Protein AF-A0A2V7WYS1-F1 (afdb_monomer)

Foldseek 3Di:
DAAEAEEAEDQQLCSVVVVVVVCVVVPVQQEDEDEQQLFFDQCLPPDPVVLVVDDCLDPNRGPVVVVLVCLVCLVVQHWAFDWHADSVSSGIDTDPDIGGRGNYYYYYYHCQVVDPSSVVSHPHYHYRDDDPCNSCVVVCVVVVVVVVVVVVVLVVLLQVLLVVLLVVCVVCVVVLVVCVVVPHDPCVSLVVSLVVLLVQLLVVLVVVLVVVLVCCVVVCVVVVVPDPVPPDPPPPPPVVVSVVSSVVSSVSSNSSSVVNVVVDPD

Sequence (266 aa):
MSVLIGVAGGTGSGKTSFANRLLERLREERCVTVAQDAYYKDGSTLDPAARAAINYDHPDAFDTSLLIQDLRDLKAGRPVPHLTYDHAAYSRRVLPDALTPRPVVILEGILILAEEPLRRLMDIKLFIDTDSDVRILPVRLVRGAGAFLGAILVLAAVFTISNVMRLTMYARQDELDIMRLVGAAPAYVKGPFVLEGMIQGGLGGVLALVLLWGIFHALSRDLLATSDLLGRTAIVLPPAMAALIVAGGTLVGLAGSLVSLGRLRL

Mean predicted aligned error: 9.51 Å

Secondary structure (DSSP, 8-state):
-PEEEEEEE-TTSSHHHHHHHHHHHH-GGGEEEEEGGGGBPP-TTS-HHHHHT--TTSGGGB-HHHHHHHHHHHHTT--B--EEEETTTTEEEE-SSPBPP-SEEEEEESSTTT-HHHHHH-SEEEEE---HHHHHHHHHHHHHHHHHHHHHHHHHHHHHHHHHHHHHHHHTHHHHHHHHHTT--HHHHHHHHHHHHHHHHHHHHHHHHHHHHHHHHHHHHHHTTT-TTS--------HHHHHHHHHHHHHHHHHHHHHHHHSS--

Nearest PDB structures (foldseek):
  3w34-assembly1_A  TM=9.312E-01  e=1.239E-13  Thermus thermophilus HB8
  3w8r-assembly1_B  TM=9.306E-01  e=1.654E-13  Thermus thermophilus HB8
  1ufq-assembly1_B  TM=8.942E-01  e=5.556E-13  Homo sapiens
  1uej-assembly1_A  TM=8.792E-01  e=2.095E-12  Homo sapiens
  6n55-assembly1_H  TM=8.647E-01  e=1.579E-11  Homo sapiens

Radius of gyration: 27.76 Å; Cα contacts (8 Å, |Δi|>4): 331; chains: 1; bounding box: 60×34×80 Å

Structure (mmCIF, N/CA/C/O backbone):
data_AF-A0A2V7WYS1-F1
#
_entry.id   AF-A0A2V7WYS1-F1
#
loop_
_atom_site.group_PDB
_atom_site.id
_atom_site.type_symbol
_atom_site.label_atom_id
_atom_site.label_alt_id
_atom_site.label_comp_id
_atom_site.label_asym_id
_atom_site.label_entity_id
_atom_site.label_seq_id
_atom_site.pdbx_PDB_ins_code
_atom_site.Cartn_x
_atom_site.Cartn_y
_atom_site.Cartn_z
_atom_site.occupancy
_atom_site.B_iso_or_equiv
_atom_site.auth_seq_id
_atom_site.auth_comp_id
_atom_site.auth_asym_id
_atom_site.auth_atom_id
_atom_site.pdbx_PDB_model_num
ATOM 1 N N . MET A 1 1 ? -20.493 6.099 30.892 1.00 71.00 1 MET A N 1
ATOM 2 C CA . MET A 1 1 ? -20.336 4.809 30.188 1.00 71.00 1 MET A CA 1
ATOM 3 C C . MET A 1 1 ? -20.295 5.100 28.706 1.00 71.00 1 MET A C 1
ATOM 5 O O . MET A 1 1 ? -21.172 5.821 28.243 1.00 71.00 1 MET A O 1
ATOM 9 N N . SER A 1 2 ? -19.284 4.608 27.995 1.00 88.62 2 SER A N 1
ATOM 10 C CA . SER A 1 2 ? -19.252 4.666 26.533 1.00 88.62 2 SER A CA 1
ATOM 11 C C . SER A 1 2 ? -19.797 3.374 25.927 1.00 88.62 2 SER A C 1
ATOM 13 O O . SER A 1 2 ? -19.673 2.298 26.517 1.00 88.62 2 SER A O 1
ATOM 15 N N . VAL A 1 3 ? -20.433 3.501 24.764 1.00 94.44 3 VAL A N 1
ATOM 16 C CA . VAL A 1 3 ? -20.949 2.381 23.970 1.00 94.44 3 VAL A CA 1
ATOM 17 C C . VAL A 1 3 ? -19.861 1.952 22.991 1.00 94.44 3 VAL A C 1
ATOM 19 O O . VAL A 1 3 ? -19.386 2.774 22.212 1.00 94.44 3 VAL A O 1
ATOM 22 N N . LEU A 1 4 ? -19.478 0.679 23.021 1.00 96.19 4 LEU A N 1
ATOM 23 C CA . LEU A 1 4 ? -18.520 0.070 22.103 1.00 96.19 4 LEU A CA 1
ATOM 24 C C . LEU A 1 4 ? -19.257 -0.660 20.976 1.00 96.19 4 LEU A C 1
ATOM 26 O O . LEU A 1 4 ? -19.966 -1.643 21.211 1.00 96.19 4 LEU A O 1
ATOM 30 N N . ILE A 1 5 ? -19.049 -0.200 19.747 1.00 95.50 5 ILE A N 1
ATOM 31 C CA . ILE A 1 5 ? -19.603 -0.784 18.525 1.00 95.50 5 ILE A CA 1
ATOM 32 C C . ILE A 1 5 ? -18.460 -1.454 17.758 1.00 95.50 5 ILE A C 1
ATOM 34 O O . ILE A 1 5 ? -17.523 -0.782 17.340 1.00 95.50 5 ILE A O 1
ATOM 38 N N . GLY A 1 6 ? -18.530 -2.770 17.568 1.00 95.75 6 GLY A N 1
ATOM 39 C CA . GLY A 1 6 ? -17.615 -3.512 16.701 1.00 95.75 6 GLY A CA 1
ATOM 40 C C . GLY A 1 6 ? -18.152 -3.605 15.274 1.00 95.75 6 GLY A C 1
ATOM 41 O O . GLY A 1 6 ? -19.277 -4.063 15.085 1.00 95.75 6 GLY A O 1
ATOM 42 N N . VAL A 1 7 ? -17.354 -3.213 14.281 1.00 95.06 7 VAL A N 1
ATOM 43 C CA . VAL A 1 7 ? -17.647 -3.327 12.844 1.00 95.06 7 VAL A CA 1
ATOM 44 C C . VAL A 1 7 ? -16.609 -4.234 12.184 1.00 95.06 7 VAL A C 1
ATOM 46 O O . VAL A 1 7 ? -15.477 -3.827 11.927 1.00 95.06 7 VAL A O 1
ATOM 49 N N . ALA A 1 8 ? -16.991 -5.480 11.918 1.00 94.69 8 ALA A N 1
ATOM 50 C CA . ALA A 1 8 ? -16.141 -6.454 11.249 1.00 94.69 8 ALA A CA 1
ATOM 51 C C . ALA A 1 8 ? -16.495 -6.634 9.776 1.00 94.69 8 ALA A C 1
ATOM 53 O O . ALA A 1 8 ? -17.613 -6.358 9.345 1.00 94.69 8 ALA A O 1
ATOM 54 N N . GLY A 1 9 ? -15.542 -7.142 9.004 1.00 91.19 9 GLY A N 1
ATOM 55 C CA . GLY A 1 9 ? -15.754 -7.542 7.618 1.00 91.19 9 GLY A CA 1
ATOM 56 C C . GLY A 1 9 ? -14.434 -7.747 6.887 1.00 91.19 9 GLY A C 1
ATOM 57 O O . GLY A 1 9 ? -13.397 -7.226 7.297 1.00 91.19 9 GLY A O 1
ATOM 58 N N . GLY A 1 10 ? -14.471 -8.497 5.785 1.00 87.00 10 GLY A N 1
ATOM 59 C CA . GLY A 1 10 ? -13.276 -8.753 4.978 1.00 87.00 10 GLY A CA 1
ATOM 60 C C . GLY A 1 10 ? -12.634 -7.474 4.423 1.00 87.00 10 GLY A C 1
ATOM 61 O O . GLY A 1 10 ? -13.266 -6.422 4.298 1.00 87.00 10 GLY A O 1
ATOM 62 N N . THR A 1 11 ? -11.357 -7.543 4.055 1.00 84.44 11 THR A N 1
ATOM 63 C CA . THR A 1 11 ? -10.682 -6.449 3.339 1.00 84.44 11 THR A CA 1
ATOM 64 C C . THR A 1 11 ? -11.456 -6.087 2.069 1.00 84.44 11 THR A C 1
ATOM 66 O O . THR A 1 11 ? -11.869 -6.960 1.308 1.00 84.44 11 THR A O 1
ATOM 69 N N . GLY A 1 12 ? -11.719 -4.793 1.868 1.00 79.06 12 GLY A N 1
ATOM 70 C CA . GLY A 1 12 ? -12.522 -4.308 0.741 1.00 79.06 12 GLY A CA 1
ATOM 71 C C . GLY A 1 12 ? -14.042 -4.500 0.863 1.00 79.06 12 GLY A C 1
ATOM 72 O O . GLY A 1 12 ? -14.740 -4.219 -0.104 1.00 79.06 12 GLY A O 1
ATOM 73 N N . SER A 1 13 ? -14.588 -4.928 2.012 1.00 83.31 13 SER A N 1
ATOM 74 C CA . SER A 1 13 ? -16.051 -5.030 2.215 1.00 83.31 13 SER A CA 1
ATOM 75 C C . SER A 1 13 ? -16.763 -3.685 2.410 1.00 83.31 13 SER A C 1
ATOM 77 O O . SER A 1 13 ? -17.985 -3.629 2.449 1.00 83.31 13 SER A O 1
ATOM 79 N N . GLY A 1 14 ? -16.016 -2.587 2.565 1.00 81.94 14 GLY A N 1
ATOM 80 C CA . GLY A 1 14 ? -16.585 -1.266 2.847 1.00 81.94 14 GLY A CA 1
ATOM 81 C C . GLY A 1 14 ? -16.778 -0.953 4.336 1.00 81.94 14 GLY A C 1
ATOM 82 O O . GLY A 1 14 ? -17.453 0.022 4.651 1.00 81.94 14 GLY A O 1
ATOM 83 N N . LYS A 1 15 ? -16.161 -1.719 5.252 1.00 84.94 15 LYS A N 1
ATOM 84 C CA . LYS A 1 15 ?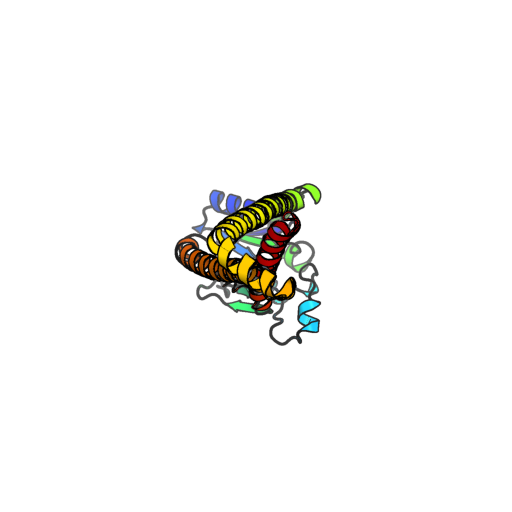 -16.165 -1.460 6.711 1.00 84.94 15 LYS A CA 1
ATOM 85 C C . LYS A 1 15 ? -15.788 -0.033 7.097 1.00 84.94 15 LYS A C 1
ATOM 87 O O . LYS A 1 15 ? -16.564 0.626 7.780 1.00 84.94 15 LYS A O 1
ATOM 92 N N . THR A 1 16 ? -14.701 0.484 6.544 1.00 78.94 16 THR A N 1
ATOM 93 C CA . THR A 1 16 ? -14.241 1.850 6.803 1.00 78.94 16 THR A CA 1
ATOM 94 C C . THR A 1 16 ? -15.221 2.886 6.246 1.00 78.94 16 THR A C 1
ATOM 96 O O . THR A 1 16 ? -15.553 3.861 6.911 1.00 78.94 16 THR A O 1
ATOM 99 N N . SER A 1 17 ? -15.793 2.649 5.057 1.00 83.44 17 SER A N 1
ATOM 100 C CA . SER A 1 17 ? -16.829 3.526 4.488 1.00 83.44 17 SER A CA 1
ATOM 101 C C . SER A 1 17 ? -18.115 3.529 5.319 1.00 83.44 17 SER A C 1
ATOM 103 O O . SER A 1 17 ? -18.746 4.572 5.481 1.00 83.44 17 SER A O 1
ATOM 105 N N . PHE A 1 18 ? -18.511 2.374 5.853 1.00 86.31 18 PHE A N 1
ATOM 106 C CA . PHE A 1 18 ? -19.643 2.262 6.765 1.00 86.31 18 PHE A CA 1
ATOM 107 C C . PHE A 1 18 ? -19.362 2.975 8.093 1.00 86.31 18 PHE A C 1
ATOM 109 O O . PHE A 1 18 ? -20.214 3.734 8.552 1.00 86.31 18 PHE A O 1
ATOM 116 N N . ALA A 1 19 ? -18.172 2.783 8.673 1.00 80.31 19 ALA A N 1
ATOM 117 C CA . ALA A 1 19 ? -17.739 3.462 9.891 1.00 80.31 19 ALA A CA 1
ATOM 118 C C . ALA A 1 19 ? -17.770 4.989 9.715 1.00 80.31 19 ALA A C 1
ATOM 120 O O . ALA A 1 19 ? -18.370 5.675 10.537 1.00 80.31 19 ALA A O 1
ATOM 121 N N . ASN A 1 20 ? -17.265 5.515 8.596 1.00 81.88 20 ASN A N 1
ATOM 122 C CA . ASN A 1 20 ? -17.305 6.952 8.299 1.00 81.88 20 ASN A CA 1
ATOM 123 C C . ASN A 1 20 ? -18.738 7.493 8.179 1.00 81.88 20 ASN A C 1
ATOM 125 O O . ASN A 1 20 ? -19.078 8.498 8.798 1.00 81.88 20 ASN A O 1
ATOM 129 N N . ARG A 1 21 ? -19.635 6.783 7.481 1.00 85.06 21 ARG A N 1
ATOM 130 C CA . ARG A 1 21 ? -21.060 7.171 7.416 1.00 85.06 21 ARG A CA 1
ATOM 131 C C . ARG A 1 21 ? -21.758 7.102 8.775 1.00 85.06 21 ARG A C 1
ATOM 133 O O . ARG A 1 21 ? -22.727 7.826 9.016 1.00 85.06 21 ARG A O 1
ATOM 140 N N . LEU A 1 22 ? -21.314 6.202 9.650 1.00 84.44 22 LEU A N 1
ATOM 141 C CA . LEU A 1 22 ? -21.811 6.114 11.016 1.00 84.44 22 LEU A CA 1
ATOM 142 C C . LEU A 1 22 ? -21.327 7.312 11.848 1.00 84.44 22 LEU A C 1
ATOM 144 O O . LEU A 1 22 ? -22.143 7.906 12.551 1.00 84.44 22 LEU A O 1
ATOM 148 N N . LEU A 1 23 ? -20.056 7.710 11.714 1.00 84.38 23 LEU A N 1
ATOM 149 C CA . LEU A 1 23 ? -19.485 8.906 12.350 1.00 84.38 23 LEU A CA 1
ATOM 150 C C . LEU A 1 23 ? -20.249 10.178 11.958 1.00 84.38 23 LEU A C 1
ATOM 152 O O . LEU A 1 23 ? -20.673 10.932 12.836 1.00 84.38 23 LEU A O 1
ATOM 156 N N . GLU A 1 24 ? -20.506 10.368 10.659 1.00 83.50 24 GLU A N 1
ATOM 157 C CA . GLU A 1 24 ? -21.275 11.507 10.133 1.00 83.50 24 GLU A CA 1
ATOM 158 C C . GLU A 1 24 ? -22.668 11.605 10.777 1.00 83.50 24 GLU A C 1
ATOM 160 O O . GLU A 1 24 ? -23.113 12.684 11.172 1.00 83.50 24 GLU A O 1
ATOM 165 N N . ARG A 1 25 ? -23.357 10.467 10.944 1.00 86.75 25 ARG A N 1
ATOM 166 C CA . ARG A 1 25 ? -24.699 10.423 11.548 1.00 86.75 25 ARG A CA 1
ATOM 167 C C . ARG A 1 25 ? -24.700 10.566 13.068 1.00 86.75 25 ARG A C 1
ATOM 169 O O . ARG A 1 25 ? -25.664 11.094 13.619 1.00 86.75 25 ARG A O 1
ATOM 176 N N . LEU A 1 26 ? -23.661 10.086 13.751 1.00 83.50 26 LEU A N 1
ATOM 177 C CA . LEU A 1 26 ? -23.562 10.114 15.216 1.00 83.50 26 LEU A CA 1
ATOM 178 C C . LEU A 1 26 ? -22.931 11.402 15.771 1.00 83.50 26 LEU A C 1
ATOM 180 O O . LEU A 1 26 ? -22.924 11.583 16.994 1.00 83.50 26 LEU A O 1
ATOM 184 N N . ARG A 1 27 ? -22.510 12.317 14.885 1.00 82.81 27 ARG A N 1
ATOM 185 C CA . ARG A 1 27 ? -21.695 13.512 15.159 1.00 82.81 27 ARG A CA 1
ATOM 186 C C . ARG A 1 27 ? -20.283 13.103 15.572 1.00 82.81 27 ARG A C 1
ATOM 188 O O . ARG A 1 27 ? -20.079 12.526 16.638 1.00 82.81 27 ARG A O 1
ATOM 195 N N . GLU A 1 28 ? -19.315 13.453 14.736 1.00 78.81 28 GLU A N 1
ATOM 196 C CA . GLU A 1 28 ? -17.906 13.059 14.855 1.00 78.81 28 GLU A CA 1
ATOM 197 C C . GLU A 1 28 ? -17.312 13.354 16.242 1.00 78.81 28 GLU A C 1
ATOM 199 O O . GLU A 1 28 ? -16.683 12.497 16.852 1.00 78.81 28 GLU A O 1
ATOM 204 N N . GLU A 1 29 ? -17.660 14.499 16.835 1.00 83.81 29 GLU A N 1
ATOM 205 C CA . GLU A 1 29 ? -17.245 14.905 18.187 1.00 83.81 29 GLU A CA 1
ATOM 206 C C . GLU A 1 29 ? -17.667 13.933 19.307 1.00 83.81 29 GLU A C 1
ATOM 208 O O . GLU A 1 29 ? -17.174 14.005 20.432 1.00 83.81 29 GLU A O 1
ATOM 213 N N . ARG A 1 30 ? -18.622 13.036 19.065 1.00 87.62 30 ARG A N 1
ATOM 214 C CA . ARG A 1 30 ? -19.094 12.069 20.067 1.00 87.62 30 ARG A CA 1
ATOM 215 C C . ARG A 1 30 ? -18.493 10.684 19.895 1.00 87.62 30 ARG A C 1
ATOM 217 O O . ARG A 1 30 ? -18.809 9.801 20.699 1.00 87.62 30 ARG A O 1
ATOM 224 N N . CYS A 1 31 ? -17.657 10.504 18.883 1.00 89.81 31 CYS A N 1
ATOM 225 C CA . CYS A 1 31 ? -17.147 9.211 18.484 1.00 89.81 31 CYS A CA 1
ATOM 226 C C . CYS A 1 31 ? -15.620 9.191 18.535 1.00 89.81 31 CYS A C 1
ATOM 228 O O . CYS A 1 31 ? -14.960 10.194 18.285 1.00 89.81 31 CYS A O 1
ATOM 230 N N . VAL A 1 32 ? -15.063 8.031 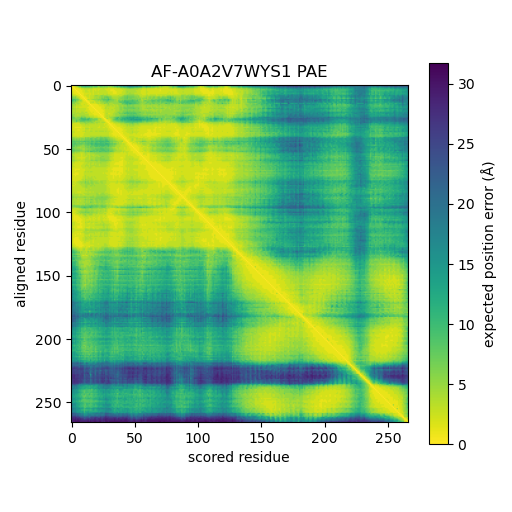18.859 1.00 91.00 32 VAL A N 1
ATOM 231 C CA . VAL A 1 32 ? -13.644 7.730 18.664 1.00 91.00 32 VAL A CA 1
ATOM 232 C C . VAL A 1 32 ? -13.540 6.408 17.919 1.00 91.00 32 VAL A C 1
ATOM 234 O O . VAL A 1 32 ? -14.231 5.449 18.269 1.00 91.00 32 VAL A O 1
ATOM 237 N N . THR A 1 33 ? -12.708 6.367 16.882 1.00 91.06 33 THR A N 1
ATOM 238 C CA . THR A 1 33 ? -12.502 5.172 16.061 1.00 91.06 33 THR A CA 1
ATOM 239 C C . THR A 1 33 ? -11.183 4.516 16.434 1.00 91.06 33 THR A C 1
ATOM 241 O O . THR A 1 33 ? -10.167 5.186 16.592 1.00 91.06 33 THR A O 1
ATOM 244 N N . VAL A 1 34 ? -11.207 3.196 16.576 1.00 92.62 34 VAL A N 1
ATOM 245 C CA . VAL A 1 34 ? -10.049 2.351 16.844 1.00 92.62 34 VAL A CA 1
ATOM 246 C C . VAL A 1 34 ? -9.973 1.326 15.718 1.00 92.62 34 VAL A C 1
ATOM 248 O O . VAL A 1 34 ? -10.892 0.526 15.542 1.00 92.62 34 VAL A O 1
ATOM 251 N N . ALA A 1 35 ? -8.893 1.355 14.943 1.00 92.31 35 ALA A N 1
ATOM 252 C CA . ALA A 1 35 ? -8.652 0.386 13.880 1.00 92.31 35 ALA A CA 1
ATOM 253 C C . ALA A 1 35 ? -7.831 -0.793 14.418 1.00 92.31 35 ALA A C 1
ATOM 255 O O . ALA A 1 35 ? -6.752 -0.593 14.976 1.00 92.31 35 ALA A O 1
ATOM 256 N N . GLN A 1 36 ? -8.306 -2.025 14.220 1.00 94.50 36 GLN A N 1
ATOM 257 C CA . GLN A 1 36 ? -7.586 -3.249 14.594 1.00 94.50 36 GLN A CA 1
ATOM 258 C C . GLN A 1 36 ? -6.190 -3.303 13.951 1.00 94.50 36 GLN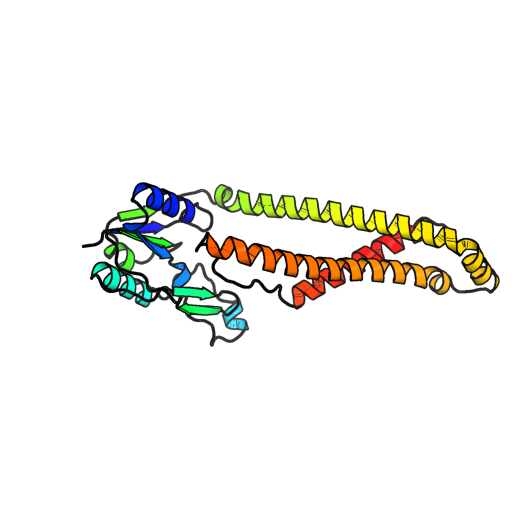 A C 1
ATOM 260 O O . GLN A 1 36 ? -5.241 -3.769 14.577 1.00 94.50 36 GLN A O 1
ATOM 265 N N . ASP A 1 37 ? -6.052 -2.765 12.739 1.00 91.81 37 ASP A N 1
ATOM 266 C CA . ASP A 1 37 ? -4.806 -2.726 11.969 1.00 91.81 37 ASP A CA 1
ATOM 267 C C . ASP A 1 37 ? -3.698 -1.910 12.671 1.00 91.81 37 ASP A C 1
ATOM 269 O O . ASP A 1 37 ? -2.514 -2.155 12.460 1.00 91.81 37 ASP A O 1
ATOM 273 N N . ALA A 1 38 ? -4.040 -0.987 13.578 1.00 93.44 38 ALA A N 1
ATOM 274 C CA . ALA A 1 38 ? -3.049 -0.281 14.398 1.00 93.44 38 ALA A CA 1
ATOM 275 C C . ALA A 1 38 ? -2.388 -1.180 15.466 1.00 93.44 38 ALA A C 1
ATOM 277 O O . ALA A 1 38 ? -1.342 -0.834 16.020 1.00 93.44 38 ALA A O 1
ATOM 278 N N . TYR A 1 39 ? -2.986 -2.341 15.746 1.00 95.75 39 TYR A N 1
ATOM 279 C CA . TYR A 1 39 ? -2.591 -3.263 16.808 1.00 95.75 39 TYR A CA 1
ATOM 280 C C . TYR A 1 39 ? -1.849 -4.499 16.287 1.00 95.75 39 TYR A C 1
ATOM 282 O O . TYR A 1 39 ? -1.716 -5.480 17.016 1.00 95.75 39 TYR A O 1
ATOM 290 N N . TYR A 1 40 ? -1.298 -4.480 15.068 1.00 95.25 40 TYR A N 1
ATOM 291 C CA . TYR A 1 40 ? -0.336 -5.509 14.656 1.00 95.25 40 TYR A CA 1
ATOM 292 C C . TYR A 1 40 ? 0.865 -5.554 15.605 1.00 95.25 40 TYR A C 1
ATOM 294 O O . TYR A 1 40 ? 1.309 -4.517 16.111 1.00 95.25 40 TYR A O 1
ATOM 302 N N . LYS A 1 41 ? 1.385 -6.754 15.874 1.00 94.44 41 LYS A N 1
ATOM 303 C CA . LYS A 1 41 ? 2.596 -6.953 16.681 1.00 94.44 41 LYS A CA 1
ATOM 304 C C . LYS A 1 41 ? 3.789 -6.260 16.023 1.00 94.44 41 LYS A C 1
ATOM 306 O O . LYS A 1 41 ? 3.915 -6.231 14.798 1.00 94.44 41 LYS A O 1
ATOM 311 N N . ASP A 1 42 ? 4.663 -5.697 16.851 1.00 91.69 42 ASP A N 1
ATOM 312 C CA . ASP A 1 42 ? 5.882 -5.056 16.369 1.00 91.69 42 ASP A CA 1
ATOM 313 C C . ASP A 1 42 ? 6.837 -6.113 15.790 1.00 91.69 42 ASP A C 1
ATOM 315 O O . ASP A 1 42 ? 7.227 -7.058 16.476 1.00 91.69 42 ASP A O 1
ATOM 319 N N . GLY A 1 43 ? 7.171 -5.964 14.509 1.00 87.88 43 GLY A N 1
ATOM 320 C CA . GLY A 1 43 ? 8.076 -6.833 13.764 1.00 87.88 43 GLY A CA 1
ATOM 321 C C . GLY A 1 43 ? 9.436 -6.190 13.477 1.00 87.88 43 GLY A C 1
ATOM 322 O O . GLY A 1 43 ? 10.231 -6.761 12.730 1.00 87.88 43 GLY A O 1
ATOM 323 N N . SER A 1 44 ? 9.734 -5.018 14.050 1.00 87.50 44 SER A N 1
ATOM 324 C CA . SER A 1 44 ? 10.963 -4.253 13.782 1.00 87.50 44 SER A CA 1
ATOM 325 C C . SER A 1 44 ? 12.245 -4.987 14.176 1.00 87.50 44 SER A C 1
ATOM 327 O O . SER A 1 44 ? 13.308 -4.707 13.618 1.00 87.50 44 SER A O 1
ATOM 329 N N . THR A 1 45 ? 12.145 -5.947 15.096 1.00 89.00 45 THR A N 1
ATOM 330 C CA . THR A 1 45 ? 13.249 -6.791 15.573 1.00 89.00 45 THR A CA 1
ATOM 331 C C . THR A 1 45 ? 13.339 -8.136 14.854 1.00 89.00 45 THR A C 1
ATOM 333 O O . THR A 1 45 ? 14.330 -8.843 15.023 1.00 89.00 45 THR A O 1
ATOM 336 N N . LEU A 1 46 ? 12.342 -8.493 14.036 1.00 88.38 46 LEU A N 1
ATOM 337 C CA . LEU A 1 46 ? 12.353 -9.739 13.272 1.00 88.38 46 LEU A CA 1
ATOM 338 C C . LEU A 1 46 ? 13.408 -9.682 12.168 1.00 88.38 46 LEU A C 1
ATOM 340 O O . LEU A 1 46 ? 13.693 -8.610 11.618 1.00 88.38 46 LEU A O 1
ATOM 344 N N . ASP A 1 47 ? 13.955 -10.839 11.808 1.00 91.62 47 ASP A N 1
ATOM 345 C CA . ASP A 1 47 ? 14.818 -10.951 10.639 1.00 91.62 47 ASP A CA 1
ATOM 346 C C . ASP A 1 47 ? 14.020 -10.729 9.329 1.00 91.62 47 ASP A C 1
ATOM 348 O O . ASP A 1 47 ? 12.784 -10.801 9.319 1.00 91.62 47 ASP A O 1
ATOM 352 N N . PRO A 1 48 ? 14.688 -10.425 8.200 1.00 87.50 48 PRO A N 1
ATOM 353 C CA . PRO A 1 48 ? 13.995 -10.157 6.940 1.00 87.50 48 PRO A CA 1
ATOM 354 C C . PRO A 1 48 ? 13.127 -11.316 6.423 1.00 87.50 48 PRO A C 1
ATOM 356 O O . PRO A 1 48 ? 12.111 -11.066 5.774 1.00 87.50 48 PRO A O 1
ATOM 359 N N . ALA A 1 49 ? 13.502 -12.569 6.699 1.00 88.50 49 ALA A N 1
ATOM 360 C CA . ALA A 1 49 ? 12.760 -13.739 6.232 1.00 88.50 49 ALA A CA 1
ATOM 361 C C . ALA A 1 49 ? 11.456 -13.915 7.024 1.00 88.50 49 ALA A C 1
ATOM 363 O O . ALA A 1 49 ? 10.392 -14.113 6.439 1.00 88.50 49 ALA A O 1
ATOM 364 N N . ALA A 1 50 ? 11.525 -13.757 8.344 1.00 87.81 50 ALA A N 1
ATOM 365 C CA . ALA A 1 50 ? 10.389 -13.765 9.248 1.00 87.81 50 ALA A CA 1
ATOM 366 C C . ALA A 1 50 ? 9.424 -12.615 8.941 1.00 87.81 50 ALA A C 1
ATOM 368 O O . ALA A 1 50 ? 8.220 -12.847 8.909 1.00 87.81 50 ALA A O 1
ATOM 369 N N . ARG A 1 51 ? 9.930 -11.409 8.627 1.00 86.62 51 ARG A N 1
ATOM 370 C CA . ARG A 1 51 ? 9.097 -10.274 8.176 1.00 86.62 51 ARG A CA 1
ATOM 371 C C . ARG A 1 51 ? 8.302 -10.599 6.915 1.00 86.62 51 ARG A C 1
ATOM 373 O O . ARG A 1 51 ? 7.108 -10.325 6.860 1.00 86.62 51 ARG A O 1
ATOM 380 N N . ALA A 1 52 ? 8.951 -11.203 5.920 1.00 84.25 52 ALA A N 1
ATOM 381 C CA . ALA A 1 52 ? 8.300 -11.587 4.669 1.00 84.25 52 ALA A CA 1
ATOM 382 C C . ALA A 1 52 ? 7.263 -12.713 4.849 1.00 84.25 52 ALA A C 1
ATOM 384 O O . ALA A 1 52 ? 6.368 -12.857 4.020 1.00 84.25 52 ALA A O 1
ATOM 385 N N . ALA A 1 53 ? 7.378 -13.499 5.922 1.00 88.62 53 ALA A N 1
ATOM 386 C CA . ALA A 1 53 ? 6.477 -14.602 6.241 1.00 88.62 53 ALA A CA 1
ATOM 387 C C . ALA A 1 53 ? 5.277 -14.199 7.122 1.00 88.62 53 ALA A C 1
ATOM 389 O O . ALA A 1 53 ? 4.437 -15.052 7.417 1.00 88.62 53 ALA A O 1
ATOM 390 N N . ILE A 1 54 ? 5.171 -12.934 7.554 1.00 88.62 54 ILE A N 1
ATOM 391 C CA . ILE A 1 54 ? 4.049 -12.478 8.385 1.00 88.62 54 ILE A CA 1
ATOM 392 C C . ILE A 1 54 ? 2.746 -12.580 7.588 1.00 88.62 54 ILE A C 1
ATOM 394 O O . ILE A 1 54 ? 2.562 -11.915 6.569 1.00 88.62 54 ILE A O 1
ATOM 398 N N . ASN A 1 55 ? 1.807 -13.372 8.101 1.00 92.94 55 ASN A N 1
ATOM 399 C CA . ASN A 1 55 ? 0.436 -13.389 7.614 1.00 92.94 55 ASN A CA 1
ATOM 400 C C . ASN A 1 55 ? -0.413 -12.393 8.415 1.00 92.94 55 ASN A C 1
ATOM 402 O O . ASN A 1 55 ? -0.870 -12.709 9.512 1.00 92.94 55 ASN A O 1
ATOM 406 N N . TYR A 1 56 ? -0.633 -11.204 7.854 1.00 91.19 56 TYR A N 1
ATOM 407 C CA . TYR A 1 56 ? -1.417 -10.133 8.480 1.00 91.19 56 TYR A CA 1
ATOM 408 C C . TYR A 1 56 ? -2.916 -10.459 8.627 1.00 91.19 56 TYR A C 1
ATOM 410 O O . TYR A 1 56 ? -3.599 -9.837 9.432 1.00 91.19 56 TYR A O 1
ATOM 418 N N . ASP A 1 57 ? -3.425 -11.472 7.925 1.00 91.12 57 ASP A N 1
ATOM 419 C CA . ASP A 1 57 ? -4.808 -11.944 8.060 1.00 91.12 57 ASP A CA 1
ATOM 420 C C . ASP A 1 57 ? -4.951 -13.081 9.095 1.00 91.12 57 ASP A C 1
ATOM 422 O O . ASP A 1 57 ? -6.014 -13.694 9.207 1.00 91.12 57 ASP A O 1
ATOM 426 N N . HIS A 1 58 ? -3.895 -13.395 9.856 1.00 93.38 58 HIS A N 1
ATOM 427 C CA . HIS A 1 58 ? -3.941 -14.389 10.930 1.00 93.38 58 HIS A CA 1
ATOM 428 C C . HIS A 1 58 ? -4.169 -13.723 12.301 1.00 93.38 58 HIS A C 1
ATOM 430 O O . HIS A 1 58 ? -3.548 -12.693 12.572 1.00 93.38 58 HIS A O 1
ATOM 436 N N . PRO A 1 59 ? -4.972 -14.310 13.214 1.00 92.62 59 PRO A N 1
ATOM 437 C CA . PRO A 1 59 ? -5.172 -13.771 14.566 1.00 92.62 59 PRO A CA 1
ATOM 438 C C . PRO A 1 59 ? -3.864 -13.475 15.318 1.00 92.62 59 PRO A C 1
ATOM 440 O O . PRO A 1 59 ? -3.744 -12.447 15.981 1.00 92.62 59 PRO A O 1
ATOM 443 N N . ASP A 1 60 ? -2.842 -14.319 15.140 1.00 92.38 60 ASP A N 1
ATOM 444 C CA . ASP A 1 60 ? -1.537 -14.150 15.796 1.00 92.38 60 ASP A CA 1
ATOM 445 C C . ASP A 1 60 ? -0.754 -12.912 15.350 1.00 92.38 60 ASP A C 1
ATOM 447 O O . ASP A 1 60 ? 0.191 -12.524 16.043 1.00 92.38 60 ASP A O 1
ATOM 451 N N . ALA A 1 61 ? -1.114 -12.288 14.226 1.00 93.50 61 ALA A N 1
ATOM 452 C CA . ALA A 1 61 ? -0.488 -11.043 13.796 1.00 93.50 61 ALA A CA 1
ATOM 453 C C . ALA A 1 61 ? -0.862 -9.868 14.711 1.00 93.50 61 ALA A C 1
ATOM 455 O O . ALA A 1 61 ? -0.125 -8.883 14.772 1.00 93.50 61 ALA A O 1
ATOM 456 N N . PHE A 1 62 ? -1.971 -9.971 15.449 1.00 95.38 62 PHE A N 1
ATOM 457 C CA . PHE A 1 62 ? -2.505 -8.900 16.280 1.00 95.38 62 PHE A CA 1
ATOM 458 C C . PHE A 1 62 ? -2.091 -9.039 17.748 1.00 95.38 62 PHE A C 1
ATOM 460 O O . PHE A 1 62 ? -2.014 -10.125 18.324 1.00 95.38 62 PHE A O 1
ATOM 467 N N . ASP A 1 63 ? -1.855 -7.900 18.383 1.00 96.12 63 ASP A N 1
ATOM 468 C CA . ASP A 1 63 ? -1.685 -7.755 19.823 1.00 96.12 63 ASP A CA 1
ATOM 469 C C . ASP A 1 63 ? -3.049 -7.504 20.475 1.00 96.12 63 ASP A C 1
ATOM 471 O O . ASP A 1 63 ? -3.387 -6.409 20.934 1.00 96.12 63 ASP A O 1
ATOM 475 N N . THR A 1 64 ? -3.877 -8.548 20.450 1.00 95.56 64 THR A N 1
ATOM 476 C CA . THR A 1 64 ? -5.255 -8.514 20.952 1.00 95.56 64 THR A CA 1
ATOM 477 C C . THR A 1 64 ? -5.312 -8.135 22.434 1.00 95.56 64 THR A C 1
ATOM 479 O O . THR A 1 64 ? -6.251 -7.467 22.863 1.00 95.56 64 THR A O 1
ATOM 482 N N . SER A 1 65 ? -4.296 -8.511 23.215 1.00 96.31 65 SER A N 1
ATOM 483 C CA . SER A 1 65 ? -4.185 -8.155 24.632 1.00 96.31 65 SER A CA 1
ATOM 484 C C . SER A 1 65 ? -4.088 -6.644 24.835 1.00 96.31 65 SER A C 1
ATOM 486 O O . SER A 1 65 ? -4.842 -6.103 25.648 1.00 96.31 65 SER A O 1
ATOM 488 N N . LEU A 1 66 ? -3.223 -5.963 24.071 1.00 96.81 66 LEU A N 1
ATOM 489 C CA . LEU A 1 66 ? -3.122 -4.506 24.121 1.00 96.81 66 LEU A CA 1
ATOM 490 C C . LEU A 1 66 ? -4.419 -3.838 23.650 1.00 96.81 66 LEU A C 1
ATOM 492 O O . LEU A 1 66 ? -4.926 -2.948 24.326 1.00 96.81 66 LEU A O 1
ATOM 496 N N . LEU A 1 67 ? -5.003 -4.310 22.543 1.00 97.44 67 LEU A N 1
ATOM 497 C CA . LEU A 1 67 ? -6.273 -3.777 22.038 1.00 97.44 67 LEU A CA 1
ATOM 498 C C . LEU A 1 67 ? -7.384 -3.862 23.094 1.00 97.44 67 LEU A C 1
ATOM 500 O O . LEU A 1 67 ? -8.120 -2.906 23.326 1.00 97.44 67 LEU A O 1
ATOM 504 N N . ILE A 1 68 ? -7.498 -5.003 23.772 1.00 97.31 68 ILE A N 1
ATOM 505 C CA . ILE A 1 68 ? -8.462 -5.199 24.858 1.00 97.31 68 ILE A CA 1
ATOM 506 C C . ILE A 1 68 ? -8.214 -4.220 26.009 1.00 97.31 68 ILE A C 1
ATOM 508 O O . ILE A 1 68 ? -9.177 -3.691 26.574 1.00 97.31 68 ILE A O 1
ATOM 512 N N . GLN A 1 69 ? -6.951 -4.017 26.388 1.00 97.56 69 GLN A N 1
ATOM 513 C CA . GLN A 1 69 ? -6.586 -3.091 27.454 1.00 97.56 69 GLN A CA 1
ATOM 514 C C . GLN A 1 69 ? -7.002 -1.660 27.099 1.00 97.56 69 GLN A C 1
ATOM 516 O O . GLN A 1 69 ? -7.743 -1.045 27.868 1.00 97.56 69 GLN A O 1
ATOM 521 N N . ASP A 1 70 ? -6.646 -1.190 25.906 1.00 97.19 70 ASP A N 1
ATOM 522 C CA . ASP A 1 70 ? -6.962 0.166 25.457 1.00 97.19 70 ASP A CA 1
ATOM 523 C C . ASP A 1 70 ? -8.477 0.401 25.361 1.00 97.19 70 ASP A C 1
ATOM 525 O O . ASP A 1 70 ? -8.993 1.433 25.791 1.00 97.19 70 ASP A O 1
ATOM 529 N N . LEU A 1 71 ? -9.241 -0.584 24.880 1.00 96.94 71 LEU A N 1
ATOM 530 C CA . LEU A 1 71 ? -10.704 -0.486 24.836 1.00 96.94 71 LEU A CA 1
ATOM 531 C C . LEU A 1 71 ? -11.326 -0.407 26.235 1.00 96.94 71 LEU A C 1
ATOM 533 O O . LEU A 1 71 ? -12.314 0.305 26.435 1.00 96.94 71 LEU A O 1
ATOM 537 N N . ARG A 1 72 ? -10.768 -1.125 27.219 1.00 96.50 72 ARG A N 1
ATOM 538 C CA . ARG A 1 72 ? -11.214 -1.023 28.618 1.00 96.50 72 ARG A CA 1
ATOM 539 C C . ARG A 1 72 ? -10.881 0.340 29.205 1.00 96.50 72 ARG A C 1
ATOM 541 O O . ARG A 1 72 ? -11.721 0.899 29.909 1.00 96.50 72 ARG A O 1
ATOM 548 N N . ASP A 1 73 ? -9.701 0.870 28.908 1.00 96.56 73 ASP A N 1
ATOM 549 C CA . ASP A 1 73 ? -9.273 2.193 29.353 1.00 96.56 73 ASP A CA 1
ATOM 550 C C . ASP A 1 73 ? -10.171 3.289 28.766 1.00 96.56 73 ASP A C 1
ATOM 552 O O . ASP A 1 73 ? -10.730 4.088 29.524 1.00 96.56 73 ASP A O 1
ATOM 556 N N . LEU A 1 74 ? -10.467 3.230 27.464 1.00 95.31 74 LEU A N 1
ATOM 557 C CA . LEU A 1 74 ? -11.433 4.117 26.813 1.00 95.31 74 LEU A CA 1
ATOM 558 C C . LEU A 1 74 ? -12.840 3.996 27.423 1.00 95.31 74 LEU A C 1
ATOM 560 O O . LEU A 1 74 ? -13.488 5.015 27.682 1.00 95.31 74 LEU A O 1
ATOM 564 N N . LYS A 1 75 ? -13.320 2.776 27.717 1.00 94.19 75 LYS A N 1
ATOM 565 C CA . LYS A 1 75 ? -14.611 2.569 28.411 1.00 94.19 75 LYS A CA 1
ATOM 566 C C . LYS A 1 75 ? -14.624 3.116 29.837 1.00 94.19 75 LYS A C 1
ATOM 568 O O . LYS A 1 75 ? -15.673 3.564 30.309 1.00 94.19 75 LYS A O 1
ATOM 573 N N . ALA A 1 76 ? -13.473 3.120 30.502 1.00 94.44 76 ALA A N 1
ATOM 574 C CA . ALA A 1 76 ? -13.289 3.661 31.842 1.00 94.44 76 ALA A CA 1
ATOM 575 C C . ALA A 1 76 ? -13.032 5.179 31.872 1.00 94.44 76 ALA A C 1
ATOM 577 O O . ALA A 1 76 ? -12.852 5.736 32.954 1.00 94.44 76 ALA A O 1
ATOM 578 N N . GLY A 1 77 ? -13.021 5.860 30.719 1.00 93.56 77 GLY A N 1
ATOM 579 C CA . GLY A 1 77 ? -12.768 7.299 30.655 1.00 93.56 77 GLY A CA 1
ATOM 580 C C . GLY A 1 77 ? -11.289 7.675 30.784 1.00 93.56 77 GLY A C 1
ATOM 581 O O . GLY A 1 77 ? -10.989 8.821 31.114 1.00 93.56 77 GLY A O 1
ATOM 582 N N . ARG A 1 78 ? -10.367 6.743 30.517 1.00 95.50 78 ARG A N 1
ATOM 583 C CA . ARG A 1 78 ? -8.926 7.008 30.447 1.00 95.50 78 ARG A CA 1
ATOM 584 C C . ARG A 1 78 ? -8.477 7.168 28.988 1.00 95.50 78 ARG A C 1
ATOM 586 O O . ARG A 1 78 ? -8.875 6.354 28.156 1.00 95.50 78 ARG A O 1
ATOM 593 N N . PRO A 1 79 ? -7.682 8.202 28.659 1.00 95.12 79 PRO A N 1
ATOM 594 C CA . PRO A 1 79 ? -7.099 8.335 27.329 1.00 95.12 79 PRO A CA 1
ATOM 595 C C . PRO A 1 79 ? -6.076 7.226 27.073 1.00 95.12 79 PRO A C 1
ATOM 597 O O . PRO A 1 79 ? -5.420 6.761 28.006 1.00 95.12 79 PRO A O 1
ATOM 600 N N . VAL A 1 80 ? -5.930 6.838 25.808 1.00 96.25 80 VAL A N 1
ATOM 601 C CA . VAL A 1 80 ? -4.985 5.799 25.370 1.00 96.25 80 VAL A CA 1
ATOM 602 C C . VAL A 1 80 ? -4.074 6.335 24.266 1.00 96.25 80 VAL A C 1
ATOM 604 O O . VAL A 1 80 ? -4.446 7.293 23.577 1.00 96.25 80 VAL A O 1
ATOM 607 N N . PRO A 1 81 ? -2.874 5.761 24.077 1.00 94.25 81 PRO A N 1
ATOM 608 C CA . PRO A 1 81 ? -2.014 6.126 22.960 1.00 94.25 81 PRO A CA 1
ATOM 609 C C . PRO A 1 81 ? -2.744 5.938 21.627 1.00 94.25 81 PRO A C 1
ATOM 611 O O . PRO A 1 81 ? -3.412 4.930 21.410 1.00 94.25 81 PRO A O 1
ATOM 614 N N . HIS A 1 82 ? -2.604 6.894 20.713 1.00 92.19 82 HIS A N 1
ATOM 615 C CA . HIS A 1 82 ? -3.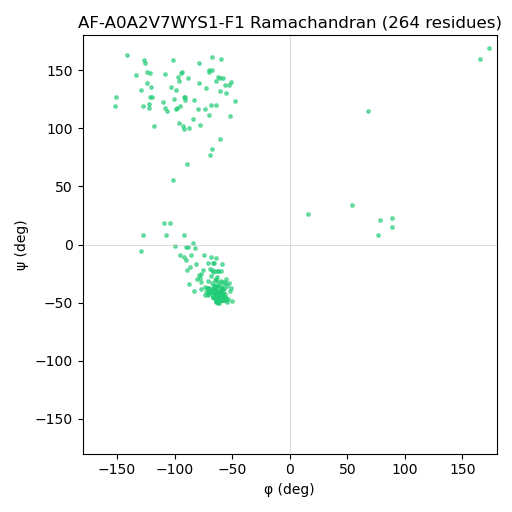112 6.723 19.358 1.00 92.19 82 HIS A CA 1
ATOM 616 C C . HIS A 1 82 ? -2.078 5.961 18.544 1.00 92.19 82 HIS A C 1
ATOM 618 O O . HIS A 1 82 ? -0.996 6.465 18.248 1.00 92.19 82 HIS A O 1
ATOM 624 N N . LEU A 1 83 ? -2.391 4.709 18.243 1.00 92.00 83 LEU A N 1
ATOM 625 C CA . LEU A 1 83 ? -1.482 3.802 17.563 1.00 92.00 83 LEU A CA 1
ATOM 626 C C . LEU A 1 83 ? -1.719 3.826 16.053 1.00 92.00 83 LEU A C 1
ATOM 628 O O . LEU A 1 83 ? -2.837 4.000 15.577 1.00 92.00 83 LEU A O 1
ATOM 632 N N . THR A 1 84 ? -0.649 3.603 15.302 1.00 91.94 84 THR A N 1
ATOM 633 C CA . THR A 1 84 ? -0.679 3.290 13.872 1.00 91.94 84 THR A CA 1
ATOM 634 C C . THR A 1 84 ? 0.393 2.245 13.568 1.00 91.94 84 THR A C 1
ATOM 636 O O . THR A 1 84 ? 1.301 2.032 14.376 1.00 91.94 84 THR A O 1
ATOM 639 N N . TYR A 1 85 ? 0.316 1.585 12.418 1.00 88.44 85 TYR A N 1
ATOM 640 C CA . TYR A 1 85 ? 1.296 0.580 12.013 1.00 88.44 85 TYR A CA 1
ATOM 641 C C . TYR A 1 85 ? 1.979 0.980 10.704 1.00 88.44 85 TYR A C 1
ATOM 643 O O . TYR A 1 85 ? 1.320 1.274 9.709 1.00 88.44 85 TYR A O 1
ATOM 651 N N . ASP A 1 86 ? 3.313 0.993 10.702 1.00 85.25 86 ASP A N 1
ATOM 652 C CA . ASP A 1 86 ? 4.113 1.232 9.503 1.00 85.25 86 ASP A CA 1
ATOM 653 C C . ASP A 1 86 ? 4.546 -0.110 8.899 1.00 85.25 86 ASP A C 1
ATOM 655 O O . ASP A 1 86 ? 5.472 -0.761 9.385 1.00 85.25 86 ASP A O 1
ATOM 659 N N . HIS A 1 87 ? 3.895 -0.504 7.802 1.00 84.12 87 HIS A N 1
ATOM 660 C CA . HIS A 1 87 ? 4.208 -1.734 7.068 1.00 84.12 87 HIS A CA 1
ATOM 661 C C . HIS A 1 87 ? 5.581 -1.719 6.378 1.00 84.12 87 HIS A C 1
ATOM 663 O O . HIS A 1 87 ? 6.137 -2.784 6.126 1.00 84.12 87 HIS A O 1
ATOM 669 N N . ALA A 1 88 ? 6.149 -0.548 6.072 1.00 81.00 88 ALA A N 1
ATOM 670 C CA . ALA A 1 88 ? 7.490 -0.456 5.494 1.00 81.00 88 ALA A CA 1
ATOM 671 C C . ALA A 1 88 ? 8.568 -0.661 6.567 1.00 81.00 88 ALA A C 1
ATOM 673 O O . ALA A 1 88 ? 9.579 -1.321 6.325 1.00 81.00 88 ALA A O 1
ATOM 674 N N . ALA A 1 89 ? 8.334 -0.119 7.766 1.00 82.00 89 ALA A N 1
ATOM 675 C CA . ALA A 1 89 ? 9.221 -0.292 8.915 1.00 82.00 89 ALA A CA 1
ATOM 676 C C . ALA A 1 89 ? 8.941 -1.576 9.721 1.00 82.00 89 ALA A C 1
ATOM 678 O O . ALA A 1 89 ? 9.739 -1.924 10.592 1.00 82.00 89 ALA A O 1
ATOM 679 N N . TYR A 1 90 ? 7.840 -2.278 9.426 1.00 85.62 90 TYR A N 1
ATOM 680 C CA . TYR A 1 90 ? 7.321 -3.419 10.189 1.00 85.62 90 TYR A CA 1
ATOM 681 C C . TYR A 1 90 ? 7.124 -3.091 11.673 1.00 85.62 90 TYR A C 1
ATOM 683 O O . TYR A 1 90 ? 7.344 -3.940 12.534 1.00 85.62 90 TYR A O 1
ATOM 691 N N . SER A 1 91 ? 6.754 -1.850 11.991 1.00 89.75 91 SER A N 1
ATOM 692 C CA . SER A 1 91 ? 6.751 -1.364 13.368 1.00 89.75 91 SER A CA 1
ATOM 693 C C . SER A 1 91 ? 5.474 -0.628 13.731 1.00 89.75 91 SER A C 1
ATOM 695 O O . SER A 1 91 ? 4.870 0.080 12.920 1.00 89.75 91 SER A O 1
ATOM 697 N N . ARG A 1 92 ? 5.075 -0.779 14.994 1.00 92.00 92 ARG A N 1
ATOM 698 C CA . ARG A 1 92 ? 3.992 0.009 15.574 1.00 92.00 92 ARG A CA 1
ATOM 699 C C . ARG A 1 92 ? 4.531 1.390 15.930 1.00 92.00 92 ARG A C 1
ATOM 701 O O . ARG A 1 92 ? 5.637 1.524 16.452 1.00 92.00 92 ARG A O 1
ATOM 708 N N . ARG A 1 93 ? 3.748 2.430 15.663 1.00 90.69 93 ARG A N 1
ATOM 709 C CA . ARG A 1 93 ? 4.079 3.818 15.995 1.00 90.69 93 ARG A CA 1
ATOM 710 C C . ARG A 1 93 ? 2.994 4.441 16.855 1.00 90.69 93 ARG A C 1
ATOM 712 O O . ARG A 1 93 ? 1.818 4.125 16.714 1.00 90.69 93 ARG A O 1
ATOM 719 N N . VAL A 1 94 ? 3.417 5.354 17.721 1.00 91.50 94 VAL A N 1
ATOM 720 C CA . VAL A 1 94 ? 2.530 6.190 18.530 1.00 91.50 94 VAL A CA 1
ATOM 721 C C . VAL A 1 94 ? 2.439 7.557 17.862 1.00 91.50 94 VAL A C 1
ATOM 723 O O . VAL A 1 94 ? 3.464 8.179 17.574 1.00 91.50 94 VAL A O 1
ATOM 726 N N . LEU A 1 95 ? 1.221 7.999 17.577 1.00 87.19 95 LEU A N 1
ATOM 727 C CA . LEU A 1 95 ? 0.940 9.323 17.043 1.00 87.19 95 LEU A CA 1
ATOM 728 C C . LEU A 1 95 ? 0.973 10.379 18.164 1.00 87.19 95 LEU A C 1
ATOM 730 O O . LEU A 1 95 ? 0.777 10.035 19.331 1.00 87.19 95 LEU A O 1
ATOM 734 N N . PRO A 1 96 ? 1.228 11.660 17.832 1.00 81.19 96 PRO A N 1
ATOM 735 C CA . PRO A 1 96 ? 1.352 12.723 18.833 1.00 81.19 96 PRO A CA 1
ATOM 736 C C . PRO A 1 96 ? 0.083 12.943 19.667 1.00 81.19 96 PRO A C 1
ATOM 738 O O . PRO A 1 96 ? 0.176 13.263 20.850 1.00 81.19 96 PRO A O 1
ATOM 741 N N . ASP A 1 97 ? -1.089 12.758 19.059 1.00 87.12 97 ASP A N 1
ATOM 742 C CA . ASP A 1 97 ? -2.381 13.029 19.684 1.00 87.12 97 ASP A CA 1
ATOM 743 C C . ASP A 1 97 ? -2.955 11.759 20.298 1.00 87.12 97 ASP A C 1
ATOM 745 O O . ASP A 1 97 ? -3.215 10.803 19.582 1.00 87.12 97 ASP A O 1
ATOM 749 N N . ALA A 1 98 ? -3.188 11.738 21.610 1.00 90.12 98 ALA A N 1
ATOM 750 C CA . ALA A 1 98 ? -3.802 10.593 22.280 1.00 90.12 98 ALA A CA 1
ATOM 751 C C . ALA A 1 98 ? -5.289 10.435 21.913 1.00 90.12 98 ALA A C 1
ATOM 753 O O . ALA A 1 98 ? -6.019 11.417 21.748 1.00 90.12 98 ALA A O 1
ATOM 754 N N . LEU A 1 99 ? -5.772 9.190 21.882 1.00 91.19 99 LEU A N 1
ATOM 755 C CA . LEU A 1 99 ? -7.197 8.918 21.736 1.00 91.19 99 LEU A CA 1
ATOM 756 C C . LEU A 1 99 ? -7.907 9.254 23.044 1.00 91.19 99 LEU A C 1
ATOM 758 O O . LEU A 1 99 ? -7.669 8.652 24.095 1.00 91.19 99 LEU A O 1
ATOM 762 N N . THR A 1 100 ? -8.795 10.239 22.970 1.00 91.75 100 THR A N 1
ATOM 763 C CA . THR A 1 100 ? -9.593 10.675 24.113 1.00 91.75 100 THR A CA 1
ATOM 764 C C . THR A 1 100 ? -10.883 9.859 24.214 1.00 91.75 100 THR A C 1
ATOM 766 O O . THR A 1 100 ? -11.490 9.533 23.191 1.00 91.75 100 THR A O 1
ATOM 769 N N . PRO A 1 101 ? -11.348 9.529 25.431 1.00 92.44 101 PRO A N 1
ATOM 770 C CA . PRO A 1 101 ? -12.608 8.825 25.623 1.00 92.44 101 PRO A CA 1
ATOM 771 C C . PRO A 1 101 ? -13.788 9.627 25.080 1.00 92.44 101 PRO A C 1
ATOM 773 O O . PRO A 1 101 ? -13.957 10.806 25.395 1.00 92.44 101 PRO A O 1
ATOM 776 N N . ARG A 1 102 ? -14.649 8.964 24.310 1.00 93.88 102 ARG A N 1
ATOM 777 C CA . ARG A 1 102 ? -15.880 9.545 23.768 1.00 93.88 102 ARG A CA 1
ATOM 778 C C . ARG A 1 102 ? -17.091 8.676 24.120 1.00 93.88 102 ARG A C 1
ATOM 780 O O . ARG A 1 102 ? -16.925 7.496 24.431 1.00 93.88 102 ARG A O 1
ATOM 787 N N . PRO A 1 103 ? -18.319 9.231 24.093 1.00 93.50 103 PRO A N 1
ATOM 788 C CA . PRO A 1 103 ? -19.537 8.468 24.370 1.00 93.50 103 PRO A CA 1
ATOM 789 C C . PRO A 1 103 ? -19.718 7.226 23.490 1.00 93.50 103 PRO A C 1
ATOM 791 O O . PRO A 1 103 ? -20.329 6.258 23.939 1.00 93.50 103 PRO A O 1
ATOM 794 N N . VAL A 1 104 ? -19.202 7.250 22.261 1.00 94.06 104 VAL A N 1
ATOM 795 C CA . VAL A 1 104 ? -19.231 6.121 21.329 1.00 94.06 104 VAL A CA 1
ATOM 796 C C . VAL A 1 104 ? -17.800 5.759 20.939 1.00 94.06 104 VAL A C 1
ATOM 798 O O . VAL A 1 104 ? -17.039 6.618 20.502 1.00 94.06 104 VAL A O 1
ATOM 801 N N . VAL A 1 105 ? -17.437 4.488 21.090 1.00 94.38 105 VAL A N 1
ATOM 802 C CA . VAL A 1 105 ? -16.175 3.914 20.610 1.00 94.38 105 VAL A CA 1
ATOM 803 C C . VAL A 1 105 ? -16.513 2.973 19.459 1.00 94.38 105 VAL A C 1
ATOM 805 O O . VAL A 1 105 ? -17.312 2.052 19.631 1.00 94.38 105 VAL A O 1
ATOM 808 N N . ILE A 1 106 ? -15.932 3.200 18.286 1.00 93.75 106 ILE A N 1
ATOM 809 C CA . ILE A 1 106 ? -16.104 2.350 17.106 1.00 93.75 106 ILE A CA 1
ATOM 810 C C . ILE A 1 106 ? -14.817 1.560 16.917 1.00 93.75 106 ILE A C 1
ATOM 812 O O . ILE A 1 106 ? -13.771 2.136 16.648 1.00 93.75 106 ILE A O 1
ATOM 816 N N . LEU A 1 107 ? -14.895 0.242 17.058 1.00 94.62 107 LEU A N 1
ATOM 817 C CA . LEU A 1 107 ? -13.802 -0.666 16.744 1.00 94.62 107 LEU A CA 1
ATOM 818 C C . LEU A 1 107 ? -14.046 -1.260 15.358 1.00 94.62 107 LEU A C 1
ATOM 820 O O . LEU A 1 107 ? -15.020 -1.992 15.184 1.00 94.62 107 LEU A O 1
ATOM 824 N N . GLU A 1 108 ? -13.172 -0.988 14.393 1.00 93.19 108 GLU A N 1
ATOM 825 C CA . GLU A 1 108 ? -13.210 -1.644 13.082 1.00 93.19 108 GLU A CA 1
ATOM 826 C C . GLU A 1 108 ? -12.056 -2.632 12.901 1.00 93.19 108 GLU A C 1
ATOM 828 O O . GLU A 1 108 ? -10.956 -2.415 13.404 1.00 93.19 108 GLU A O 1
ATOM 833 N N . GLY A 1 109 ? -12.286 -3.721 12.168 1.00 92.44 109 GLY A N 1
ATOM 834 C CA . GLY A 1 109 ? -11.213 -4.650 11.819 1.00 92.44 109 GLY A CA 1
ATOM 835 C C . GLY A 1 109 ? -11.685 -5.913 11.115 1.00 92.44 109 GLY A C 1
ATOM 836 O O . GLY A 1 109 ? -12.879 -6.194 11.035 1.00 92.44 109 GLY A O 1
ATOM 837 N N . ILE A 1 110 ? -10.744 -6.680 10.573 1.00 93.19 110 ILE A N 1
ATOM 838 C CA . ILE A 1 110 ? -11.048 -7.900 9.810 1.00 93.19 110 ILE A CA 1
ATOM 839 C C . ILE A 1 110 ? -11.394 -9.101 10.705 1.00 93.19 110 ILE A C 1
ATOM 841 O O . ILE A 1 110 ? -12.187 -9.950 10.300 1.00 93.19 110 ILE A O 1
ATOM 845 N N . LEU A 1 111 ? -10.861 -9.152 11.932 1.00 93.94 111 LEU A N 1
ATOM 846 C CA . LEU A 1 111 ? -10.948 -10.313 12.832 1.00 93.94 111 LEU A CA 1
ATOM 847 C C . LEU A 1 111 ? -11.486 -9.982 14.233 1.00 93.94 111 LEU A C 1
ATOM 849 O O . LEU A 1 111 ? -11.506 -10.845 15.106 1.00 93.94 111 LEU A O 1
ATOM 853 N N . ILE A 1 112 ? -11.982 -8.767 14.474 1.00 95.12 112 ILE A N 1
ATOM 854 C CA . ILE A 1 112 ? -12.448 -8.342 15.810 1.00 95.12 112 ILE A CA 1
ATOM 855 C C . ILE A 1 112 ? -13.596 -9.195 16.383 1.00 95.12 112 ILE A C 1
ATOM 857 O O . ILE A 1 112 ? -13.788 -9.226 17.596 1.00 95.12 112 ILE A O 1
ATOM 861 N N . LEU A 1 113 ? -14.371 -9.883 15.530 1.00 95.75 113 LEU A N 1
ATOM 862 C CA . LEU A 1 113 ? -15.434 -10.804 15.954 1.00 95.75 113 LEU A CA 1
ATOM 863 C C . LEU A 1 113 ? -14.961 -12.259 16.103 1.00 95.75 113 LEU A C 1
ATOM 865 O O . LEU A 1 113 ? -15.706 -13.065 16.659 1.00 95.75 113 LEU A O 1
ATOM 869 N N . ALA A 1 114 ? -13.753 -12.605 15.646 1.00 93.50 114 ALA A N 1
ATOM 870 C CA . ALA A 1 114 ? -13.177 -13.933 15.860 1.00 93.50 114 ALA A CA 1
ATOM 871 C C . ALA A 1 114 ? -12.805 -14.135 17.341 1.00 93.50 114 ALA A C 1
ATOM 873 O O . ALA A 1 114 ? -13.044 -15.194 17.918 1.00 93.50 114 ALA A O 1
ATOM 874 N N . GLU A 1 115 ? -12.318 -13.073 17.982 1.00 92.31 115 GLU A N 1
ATOM 875 C CA . GLU A 1 115 ? -11.861 -13.082 19.368 1.00 92.31 115 GLU A CA 1
ATOM 876 C C . GLU A 1 115 ? -13.029 -12.989 20.360 1.00 92.31 115 GLU A C 1
ATOM 878 O O . GLU A 1 115 ? -13.752 -11.990 20.441 1.00 92.31 115 GLU A O 1
ATOM 883 N N . GLU A 1 116 ? -13.219 -14.029 21.174 1.00 94.75 116 GLU A N 1
ATOM 884 C CA . GLU A 1 116 ? -14.256 -14.043 22.212 1.00 94.75 116 GLU A CA 1
ATOM 885 C C . GLU A 1 116 ? -14.129 -12.891 23.232 1.00 94.75 116 GLU A C 1
ATOM 887 O O . GLU A 1 116 ? -15.152 -12.257 23.527 1.00 94.75 116 GLU A O 1
ATOM 892 N N . PRO A 1 117 ? -12.932 -12.551 23.757 1.00 94.44 117 PRO A N 1
ATOM 893 C CA . PRO A 1 117 ? -12.803 -11.466 24.727 1.00 94.44 117 PRO A CA 1
ATOM 894 C C . PRO A 1 117 ? -13.226 -10.100 24.168 1.00 94.44 117 PRO A C 1
ATOM 896 O O . PRO A 1 117 ? -13.843 -9.314 24.888 1.00 94.44 117 PRO A O 1
ATOM 899 N N . LEU A 1 118 ? -12.961 -9.834 22.882 1.00 95.88 118 LEU A N 1
ATOM 900 C CA . LEU A 1 118 ? -13.414 -8.617 22.202 1.00 95.88 118 LEU A CA 1
ATOM 901 C C . LEU A 1 118 ? -14.937 -8.599 22.060 1.00 95.88 118 LEU A C 1
ATOM 903 O O . LEU A 1 118 ? -15.577 -7.607 22.415 1.00 95.88 118 LEU A O 1
ATOM 907 N N . ARG A 1 119 ? -15.545 -9.717 21.642 1.00 96.25 119 ARG A N 1
ATOM 908 C CA . ARG A 1 119 ? -17.011 -9.828 21.543 1.00 96.25 119 ARG A CA 1
ATOM 909 C C . ARG A 1 119 ? -17.712 -9.562 22.874 1.00 96.25 119 ARG A C 1
ATOM 911 O O . ARG A 1 119 ? -18.770 -8.936 22.882 1.00 96.25 119 ARG A O 1
ATOM 918 N N . ARG A 1 120 ? -17.139 -10.015 2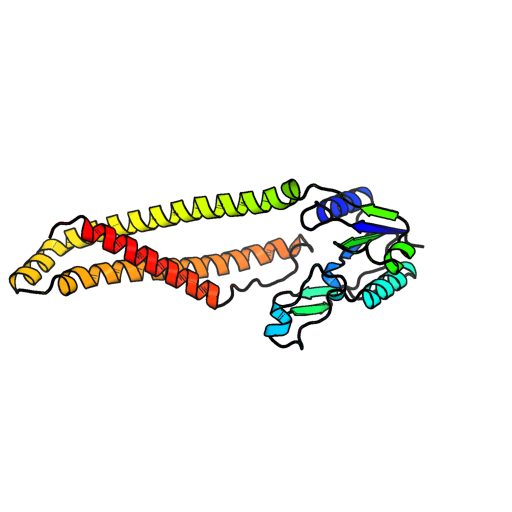3.992 1.00 96.56 120 ARG A N 1
ATOM 919 C CA . ARG A 1 120 ? -17.701 -9.776 25.334 1.00 96.56 120 ARG A CA 1
ATOM 920 C C . ARG A 1 120 ? -17.622 -8.304 25.765 1.00 96.56 120 ARG A C 1
ATOM 922 O O . ARG A 1 120 ? -18.449 -7.877 26.560 1.00 96.56 120 ARG A O 1
ATOM 929 N N . LEU A 1 121 ? -16.658 -7.534 25.251 1.00 95.81 121 LEU A N 1
ATOM 930 C CA . LEU A 1 121 ? -16.504 -6.102 25.553 1.00 95.81 121 LEU A CA 1
ATOM 931 C C . LEU A 1 121 ? -17.447 -5.206 24.738 1.00 95.81 121 LEU A C 1
ATOM 933 O O . LEU A 1 121 ? -17.813 -4.122 25.206 1.00 95.81 121 LEU A O 1
ATOM 937 N N . MET A 1 122 ? -17.798 -5.638 23.523 1.00 96.69 122 MET A N 1
ATOM 938 C CA . MET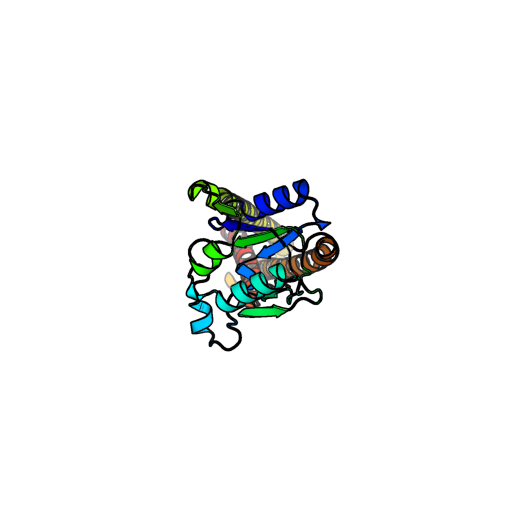 A 1 122 ? -18.649 -4.901 22.586 1.00 96.69 122 MET A CA 1
ATOM 939 C C . MET A 1 122 ? -20.113 -4.900 23.023 1.00 96.69 122 MET A C 1
ATOM 941 O O . MET A 1 122 ? -20.694 -5.956 23.289 1.00 96.69 122 MET A O 1
ATOM 945 N N . ASP A 1 123 ? -20.743 -3.732 22.961 1.00 97.00 123 ASP A N 1
ATOM 946 C CA . ASP A 1 123 ? -22.175 -3.558 23.205 1.00 97.00 123 ASP A CA 1
ATOM 947 C C . ASP A 1 123 ? -22.978 -3.872 21.928 1.00 97.00 123 ASP A C 1
ATOM 949 O O . ASP A 1 123 ? -23.979 -4.584 21.975 1.00 97.00 123 ASP A O 1
ATOM 953 N N . ILE A 1 124 ? -22.478 -3.445 20.760 1.00 95.62 124 ILE A N 1
ATOM 954 C CA . ILE A 1 124 ? -23.077 -3.706 19.439 1.00 95.62 124 ILE A CA 1
ATOM 955 C C . ILE A 1 124 ? -22.044 -4.389 18.538 1.00 95.62 124 ILE A C 1
ATOM 957 O O . ILE A 1 124 ? -20.869 -4.030 18.556 1.00 95.62 124 ILE A O 1
ATOM 961 N N . LYS A 1 125 ? -22.471 -5.390 17.761 1.00 96.50 125 LYS A N 1
ATOM 962 C CA . LYS A 1 125 ? -21.613 -6.189 16.871 1.00 96.50 125 LYS A CA 1
ATOM 963 C C . LYS A 1 125 ? -22.219 -6.184 15.478 1.00 96.50 125 LYS A C 1
ATOM 965 O O . LYS A 1 125 ? -23.347 -6.637 15.301 1.00 96.50 125 LYS A O 1
ATOM 970 N N . LEU A 1 126 ? -21.477 -5.671 14.512 1.00 94.62 126 LEU A N 1
ATOM 971 C CA . LEU A 1 126 ? -21.874 -5.577 13.117 1.00 94.62 126 LEU A CA 1
ATOM 972 C C . LEU A 1 126 ? -20.866 -6.356 12.277 1.00 94.62 126 LEU A C 1
ATOM 974 O O . LEU A 1 126 ? -19.659 -6.232 12.481 1.00 94.62 126 LEU A O 1
ATOM 978 N N . PHE A 1 127 ? -21.362 -7.148 11.334 1.00 94.25 127 PHE A N 1
ATOM 979 C CA . PHE A 1 127 ? -20.543 -7.814 10.331 1.00 94.25 127 PHE A CA 1
ATOM 980 C C . PHE A 1 127 ? -21.030 -7.383 8.954 1.00 94.25 127 PHE A C 1
ATOM 982 O O . PHE A 1 127 ? -22.202 -7.559 8.624 1.00 94.25 127 PHE A O 1
ATOM 989 N N . ILE A 1 128 ? -20.139 -6.783 8.171 1.00 91.62 128 ILE A N 1
ATOM 990 C CA . ILE A 1 128 ? -20.421 -6.406 6.793 1.00 91.62 128 ILE A CA 1
ATOM 991 C C . ILE A 1 128 ? -20.088 -7.597 5.915 1.00 91.62 128 ILE A C 1
ATOM 993 O O . ILE A 1 128 ? -18.919 -7.855 5.605 1.00 91.62 128 ILE A O 1
ATOM 997 N N . ASP A 1 129 ? -21.142 -8.309 5.538 1.00 91.25 129 ASP A N 1
ATOM 998 C CA . ASP A 1 129 ? -21.055 -9.401 4.591 1.00 91.25 129 ASP A CA 1
ATOM 999 C C . ASP A 1 129 ? -21.080 -8.847 3.165 1.00 91.25 129 ASP A C 1
ATOM 1001 O O . ASP A 1 129 ? -21.935 -8.042 2.788 1.00 91.25 129 ASP A O 1
ATOM 1005 N N . THR A 1 130 ? -20.067 -9.191 2.385 1.00 87.56 130 THR A N 1
ATOM 1006 C CA . THR A 1 130 ? -19.927 -8.747 0.997 1.00 87.56 130 THR A CA 1
ATOM 1007 C C . THR A 1 130 ? -19.169 -9.818 0.245 1.00 87.56 130 THR A C 1
ATOM 1009 O O . THR A 1 130 ? -18.057 -10.184 0.651 1.00 87.56 130 THR A O 1
ATOM 1012 N N . ASP A 1 131 ? -19.755 -10.267 -0.862 1.00 87.25 131 ASP A N 1
ATOM 1013 C CA . ASP A 1 131 ? -19.193 -11.308 -1.712 1.00 87.25 131 ASP A CA 1
ATOM 1014 C C . ASP A 1 131 ? -17.757 -10.978 -2.123 1.00 87.25 131 ASP A C 1
ATOM 1016 O O . ASP A 1 131 ? -17.423 -9.846 -2.493 1.00 87.25 131 ASP A O 1
ATOM 1020 N N . SER A 1 132 ? -16.885 -11.988 -2.090 1.00 85.06 132 SER A N 1
ATOM 1021 C CA . SER A 1 132 ? -15.466 -11.840 -2.431 1.00 85.06 132 SER A CA 1
ATOM 1022 C C . SER A 1 132 ? -15.245 -11.230 -3.810 1.00 85.06 132 SER A C 1
ATOM 1024 O O . SER A 1 132 ? -14.325 -10.428 -3.980 1.00 85.06 132 SER A O 1
ATOM 1026 N N . ASP A 1 133 ? -16.105 -11.565 -4.768 1.00 84.25 133 ASP A N 1
ATOM 1027 C CA . ASP A 1 133 ? -16.006 -11.072 -6.139 1.00 84.25 133 ASP A CA 1
ATOM 1028 C C . ASP A 1 133 ? -16.274 -9.569 -6.215 1.00 84.25 133 ASP A C 1
ATOM 1030 O O . ASP A 1 133 ? -15.557 -8.849 -6.913 1.00 84.25 133 ASP A O 1
ATOM 1034 N N . VAL A 1 134 ? -17.224 -9.075 -5.418 1.00 84.12 134 VAL A N 1
ATOM 1035 C CA . VAL A 1 134 ? -17.539 -7.646 -5.308 1.00 84.12 134 VAL A CA 1
ATOM 1036 C C . VAL A 1 134 ? -16.400 -6.894 -4.617 1.00 84.12 134 VAL A C 1
ATOM 1038 O O . VAL A 1 134 ? -16.015 -5.821 -5.078 1.00 84.12 134 VAL A O 1
ATOM 1041 N N . ARG A 1 135 ? -15.794 -7.469 -3.569 1.00 83.44 135 ARG A N 1
ATOM 1042 C CA . ARG A 1 135 ? -14.664 -6.845 -2.846 1.00 83.44 135 ARG A CA 1
ATOM 1043 C C . ARG A 1 135 ? -13.415 -6.688 -3.715 1.00 83.44 135 ARG A C 1
ATOM 1045 O O . ARG A 1 135 ? -12.680 -5.712 -3.580 1.00 83.44 135 ARG A O 1
ATOM 1052 N N . ILE A 1 136 ? -13.158 -7.653 -4.600 1.00 86.19 136 ILE A N 1
ATOM 1053 C CA . ILE A 1 136 ? -11.959 -7.681 -5.452 1.00 86.19 136 ILE A CA 1
ATOM 1054 C C . ILE A 1 136 ? -12.167 -6.887 -6.756 1.00 86.19 136 ILE A C 1
ATOM 1056 O O . ILE A 1 136 ? -11.190 -6.472 -7.390 1.00 86.19 136 ILE A O 1
ATOM 1060 N N . LEU A 1 137 ? -13.417 -6.633 -7.154 1.00 85.75 137 LEU A N 1
ATOM 1061 C CA . LEU A 1 137 ? -13.757 -5.953 -8.405 1.00 85.75 137 LEU A CA 1
ATOM 1062 C C . LEU A 1 137 ? -13.060 -4.588 -8.586 1.00 85.75 137 LEU A C 1
ATOM 1064 O O . LEU A 1 137 ? -12.461 -4.397 -9.647 1.00 85.75 137 LEU A O 1
ATOM 1068 N N . PRO A 1 138 ? -13.030 -3.667 -7.596 1.00 82.06 138 PRO A N 1
ATOM 1069 C CA . PRO A 1 138 ? -12.351 -2.379 -7.757 1.00 82.06 138 PRO A CA 1
ATOM 1070 C C . PRO A 1 138 ? -10.848 -2.544 -7.997 1.00 82.06 138 PRO A C 1
ATOM 1072 O O . PRO A 1 138 ? -10.273 -1.887 -8.862 1.00 82.06 138 PRO A O 1
ATOM 1075 N N . VAL A 1 139 ? -10.214 -3.478 -7.281 1.00 81.94 139 VAL A N 1
ATOM 1076 C CA . VAL A 1 139 ? -8.780 -3.769 -7.427 1.00 81.94 139 VAL A CA 1
ATOM 1077 C C . VAL A 1 139 ? -8.484 -4.330 -8.818 1.00 81.94 139 VAL A C 1
ATOM 1079 O O . VAL A 1 139 ? -7.514 -3.918 -9.455 1.00 81.94 139 VAL A O 1
ATOM 1082 N N . ARG A 1 140 ? -9.328 -5.241 -9.320 1.00 86.88 140 ARG A N 1
ATOM 1083 C CA . ARG A 1 140 ? -9.207 -5.786 -10.683 1.00 86.88 140 ARG A CA 1
ATOM 1084 C C . ARG A 1 140 ? -9.404 -4.711 -11.744 1.00 86.88 140 ARG A C 1
ATOM 1086 O O . ARG A 1 140 ? -8.631 -4.682 -12.697 1.00 86.88 140 ARG A O 1
ATOM 1093 N N . LEU A 1 141 ? -10.382 -3.824 -11.567 1.00 89.00 141 LEU A N 1
ATOM 1094 C CA . LEU A 1 141 ? -10.653 -2.733 -12.500 1.00 89.00 141 LEU A CA 1
ATOM 1095 C C . LEU A 1 141 ? -9.460 -1.775 -12.590 1.00 89.00 141 LEU A C 1
ATOM 1097 O O . LEU A 1 141 ? -8.980 -1.503 -13.686 1.00 89.00 141 LEU A O 1
ATOM 1101 N N . VAL A 1 142 ? -8.940 -1.317 -11.446 1.00 87.44 142 VAL A N 1
ATOM 1102 C CA . VAL A 1 142 ? -7.792 -0.398 -11.400 1.00 87.44 142 VAL A CA 1
ATOM 1103 C C . VAL A 1 142 ? -6.545 -1.052 -11.993 1.00 87.44 142 VAL A C 1
ATOM 1105 O O . VAL A 1 142 ? -5.856 -0.433 -12.802 1.00 87.44 142 VAL A O 1
ATOM 1108 N N . ARG A 1 143 ? -6.270 -2.322 -11.658 1.00 86.12 143 ARG A N 1
ATOM 1109 C CA . ARG A 1 143 ? -5.144 -3.067 -12.246 1.00 86.12 143 ARG A CA 1
ATOM 1110 C C . ARG A 1 143 ? -5.306 -3.268 -13.753 1.00 86.12 143 ARG A C 1
ATOM 1112 O O . ARG A 1 143 ? -4.340 -3.088 -14.486 1.00 86.12 143 ARG A O 1
ATOM 1119 N N . GLY A 1 144 ? -6.510 -3.604 -14.214 1.00 91.62 144 GLY A N 1
ATOM 1120 C CA . GLY A 1 144 ? -6.817 -3.779 -15.634 1.00 91.62 144 GLY A CA 1
ATOM 1121 C C . GLY A 1 144 ? -6.674 -2.480 -16.426 1.00 91.62 144 GLY A C 1
ATOM 1122 O O . GLY A 1 144 ? -5.976 -2.450 -17.437 1.00 91.62 144 GLY A O 1
ATOM 1123 N N . ALA A 1 145 ? -7.262 -1.390 -15.930 1.00 93.81 145 ALA A N 1
ATOM 1124 C CA . ALA A 1 145 ? -7.147 -0.064 -16.533 1.00 93.81 145 ALA A CA 1
ATOM 1125 C C . ALA A 1 145 ? -5.694 0.435 -16.544 1.00 93.81 145 ALA A C 1
ATOM 1127 O O . ALA A 1 145 ? -5.227 0.940 -17.563 1.00 93.81 145 ALA A O 1
ATOM 1128 N N . GLY A 1 146 ? -4.958 0.234 -15.444 1.00 91.19 146 GLY A N 1
ATOM 1129 C CA . GLY A 1 146 ? -3.539 0.572 -15.348 1.00 91.19 146 GLY A CA 1
ATOM 1130 C C . GLY A 1 146 ? -2.675 -0.206 -16.343 1.00 91.19 146 GLY A C 1
ATOM 1131 O O . GLY A 1 146 ? -1.849 0.393 -17.028 1.00 91.19 146 GLY A O 1
ATOM 1132 N N . ALA A 1 147 ? -2.897 -1.517 -16.485 1.00 90.94 147 ALA A N 1
ATOM 1133 C CA . ALA A 1 147 ? -2.189 -2.343 -17.464 1.00 90.94 147 ALA A CA 1
ATOM 1134 C C . ALA A 1 147 ? -2.500 -1.919 -18.910 1.00 90.94 147 ALA A C 1
ATOM 1136 O O . ALA A 1 147 ? -1.590 -1.817 -19.732 1.00 90.94 147 ALA A O 1
ATOM 1137 N N . PHE A 1 148 ? -3.767 -1.621 -19.209 1.00 95.56 148 PHE A N 1
ATOM 1138 C CA . PHE A 1 148 ? -4.193 -1.149 -20.526 1.00 95.56 148 PHE A CA 1
ATOM 1139 C C . PHE A 1 148 ? -3.567 0.205 -20.887 1.00 95.56 148 PHE A C 1
ATOM 1141 O O . PHE A 1 148 ? -2.965 0.347 -21.952 1.00 95.56 148 PHE A O 1
ATOM 1148 N N . LEU A 1 149 ? -3.642 1.184 -19.979 1.00 95.19 149 LEU A N 1
ATOM 1149 C CA . LEU A 1 149 ? -3.035 2.501 -20.174 1.00 95.19 149 LEU A CA 1
ATOM 1150 C C . LEU A 1 149 ? -1.509 2.397 -20.306 1.00 95.19 149 LEU A C 1
ATOM 1152 O O . LEU A 1 149 ? -0.923 3.014 -21.193 1.00 95.19 149 LEU A O 1
ATOM 1156 N N . GLY A 1 150 ? -0.873 1.572 -19.469 1.00 91.31 150 GLY A N 1
ATOM 1157 C CA . GLY A 1 150 ? 0.559 1.294 -19.543 1.00 91.31 150 GLY A CA 1
ATOM 1158 C C . GLY A 1 150 ? 0.973 0.721 -20.900 1.00 91.31 150 GLY A C 1
ATOM 1159 O O . GLY A 1 150 ? 1.941 1.196 -21.491 1.00 91.31 150 GLY A O 1
ATOM 1160 N N . ALA A 1 151 ? 0.211 -0.233 -21.444 1.00 93.00 151 ALA A N 1
ATOM 1161 C CA . ALA A 1 151 ? 0.471 -0.797 -22.768 1.00 93.00 151 ALA A CA 1
ATOM 1162 C C . ALA A 1 151 ? 0.379 0.261 -23.882 1.00 93.00 151 ALA A C 1
ATOM 1164 O O . ALA A 1 151 ? 1.254 0.317 -24.748 1.00 93.00 151 ALA A O 1
ATOM 1165 N N . ILE A 1 152 ? -0.630 1.139 -23.835 1.00 96.12 152 ILE A N 1
ATOM 1166 C CA . ILE A 1 152 ? -0.770 2.251 -24.790 1.00 96.12 152 ILE A CA 1
ATOM 1167 C C . ILE A 1 152 ? 0.433 3.197 -24.711 1.00 96.12 152 ILE A C 1
ATOM 1169 O O . ILE A 1 152 ? 0.990 3.562 -25.746 1.00 96.12 152 ILE A O 1
ATOM 1173 N N . LEU A 1 153 ? 0.860 3.573 -23.503 1.00 91.50 153 LEU A N 1
ATOM 1174 C CA . LEU A 1 153 ? 1.999 4.473 -23.309 1.00 91.50 153 LEU A CA 1
ATOM 1175 C C . LEU A 1 153 ? 3.311 3.860 -23.811 1.00 91.50 153 LEU A C 1
ATOM 1177 O O . LEU A 1 153 ? 4.090 4.550 -24.468 1.00 91.50 153 LEU A O 1
ATOM 1181 N N . VAL A 1 154 ? 3.536 2.564 -23.570 1.00 90.44 154 VAL A N 1
ATO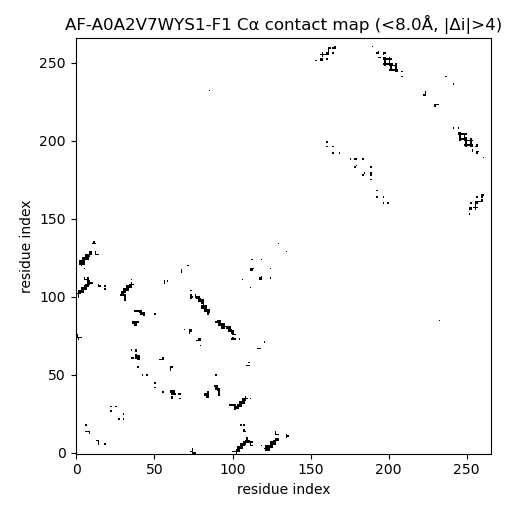M 1182 C CA . VAL A 1 154 ? 4.701 1.845 -24.109 1.00 90.44 154 VAL A CA 1
ATOM 1183 C C . VAL A 1 154 ? 4.681 1.853 -25.639 1.00 90.44 154 VAL A C 1
ATOM 1185 O O . VAL A 1 154 ? 5.694 2.180 -26.256 1.00 90.44 154 VAL A O 1
ATOM 1188 N N . LEU A 1 155 ? 3.537 1.565 -26.267 1.00 92.19 155 LEU A N 1
ATOM 1189 C CA . LEU A 1 155 ? 3.403 1.608 -27.728 1.00 92.19 155 LEU A CA 1
ATOM 1190 C C . LEU A 1 155 ? 3.644 3.015 -28.293 1.00 92.19 155 LEU A C 1
ATOM 1192 O O . LEU A 1 155 ? 4.364 3.163 -29.282 1.00 92.19 155 LEU A O 1
ATOM 1196 N N . ALA A 1 156 ? 3.091 4.048 -27.654 1.00 91.50 156 ALA A N 1
ATOM 1197 C CA . ALA A 1 156 ? 3.299 5.439 -28.046 1.00 91.50 156 ALA A CA 1
ATOM 1198 C C . ALA A 1 156 ? 4.776 5.853 -27.928 1.00 91.50 156 ALA A C 1
ATOM 1200 O O . ALA A 1 156 ? 5.301 6.519 -28.825 1.00 91.50 156 ALA A O 1
ATOM 1201 N N . ALA A 1 157 ? 5.465 5.417 -26.869 1.00 88.88 157 ALA A N 1
ATOM 1202 C CA . ALA A 1 157 ? 6.893 5.651 -26.685 1.00 88.88 157 ALA A CA 1
ATOM 1203 C C . ALA A 1 157 ? 7.721 4.959 -27.778 1.00 88.88 157 ALA A C 1
ATOM 1205 O O . ALA A 1 157 ? 8.518 5.623 -28.441 1.00 88.88 157 ALA A O 1
ATOM 1206 N N . VAL A 1 158 ? 7.477 3.667 -28.039 1.00 90.56 158 VAL A N 1
ATOM 1207 C CA . VAL A 1 158 ? 8.131 2.911 -29.126 1.00 90.56 158 VAL A CA 1
ATOM 1208 C C . VAL A 1 158 ? 7.931 3.608 -30.472 1.00 90.56 158 VAL A C 1
ATOM 1210 O O . VAL A 1 158 ? 8.890 3.772 -31.224 1.00 90.56 158 VAL A O 1
ATOM 1213 N N . PHE A 1 159 ? 6.707 4.050 -30.776 1.00 90.19 159 PHE A N 1
ATOM 1214 C CA . PHE A 1 159 ? 6.395 4.737 -32.030 1.00 90.19 159 PHE A CA 1
ATOM 1215 C C . PHE A 1 159 ? 7.095 6.096 -32.141 1.00 90.19 159 PHE A C 1
ATOM 1217 O O . PHE A 1 159 ? 7.688 6.405 -33.174 1.00 90.19 159 PHE A O 1
ATOM 1224 N N . THR A 1 160 ? 7.075 6.886 -31.066 1.00 89.44 160 THR A N 1
ATOM 1225 C CA . THR A 1 160 ? 7.733 8.199 -31.016 1.00 89.44 160 THR A CA 1
ATOM 1226 C C . THR A 1 160 ? 9.238 8.056 -31.200 1.00 89.44 160 THR A C 1
ATO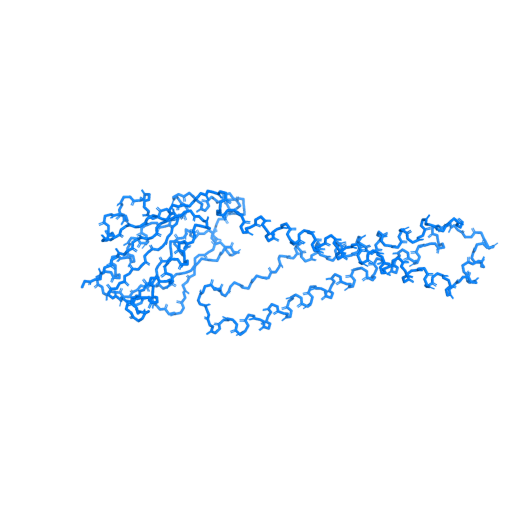M 1228 O O . THR A 1 160 ? 9.807 8.708 -32.073 1.00 89.44 160 THR A O 1
ATOM 1231 N N . ILE A 1 161 ? 9.871 7.146 -30.453 1.00 89.50 161 ILE A N 1
ATOM 1232 C CA . ILE A 1 161 ? 11.298 6.840 -30.594 1.00 89.50 161 ILE A CA 1
ATOM 1233 C C . ILE A 1 161 ? 11.578 6.364 -32.019 1.00 89.50 161 ILE A C 1
ATOM 1235 O O . ILE A 1 161 ? 12.467 6.893 -32.675 1.00 89.50 161 ILE A O 1
ATOM 1239 N N . SER A 1 162 ? 10.780 5.437 -32.554 1.00 86.62 162 SER A N 1
ATOM 1240 C CA . SER A 1 162 ? 10.980 4.938 -33.915 1.00 86.62 162 SER A CA 1
ATOM 1241 C C . SER A 1 162 ? 10.943 6.057 -34.962 1.00 86.62 162 SER A C 1
ATOM 1243 O O . SER A 1 162 ? 11.764 6.039 -35.885 1.00 86.62 162 SER A O 1
ATOM 1245 N N . ASN A 1 163 ? 10.010 7.006 -34.840 1.00 87.94 163 ASN A N 1
ATOM 1246 C CA . ASN A 1 163 ? 9.879 8.125 -35.773 1.00 87.94 163 ASN A CA 1
ATOM 1247 C C . ASN A 1 163 ? 11.025 9.126 -35.633 1.00 87.94 163 ASN A C 1
ATOM 1249 O O . ASN A 1 163 ? 11.588 9.538 -36.646 1.00 87.94 163 ASN A O 1
ATOM 1253 N N . VAL A 1 164 ? 11.409 9.467 -34.400 1.00 87.69 164 VAL A N 1
ATOM 1254 C CA . VAL A 1 164 ? 12.553 10.348 -34.127 1.00 87.69 164 VAL A CA 1
ATOM 1255 C C . VAL A 1 164 ? 13.837 9.735 -34.684 1.00 87.69 164 VAL A C 1
ATOM 1257 O O . VAL A 1 164 ? 14.531 10.390 -35.455 1.00 87.69 164 VAL A O 1
ATOM 1260 N N . MET A 1 165 ? 14.099 8.452 -34.410 1.00 86.44 165 MET A N 1
ATOM 1261 C CA . MET A 1 165 ? 15.293 7.770 -34.918 1.00 86.44 165 MET A CA 1
ATOM 1262 C C . MET A 1 165 ? 15.356 7.774 -36.442 1.00 86.44 165 MET A C 1
ATOM 1264 O O . MET A 1 165 ? 16.423 7.951 -37.022 1.00 86.44 165 MET A O 1
ATOM 1268 N N . ARG A 1 166 ? 14.210 7.613 -37.109 1.00 84.31 166 ARG A N 1
ATOM 1269 C CA . ARG A 1 166 ? 14.138 7.659 -38.569 1.00 84.31 166 ARG A CA 1
ATOM 1270 C C . ARG A 1 166 ? 14.498 9.047 -39.103 1.00 84.31 166 ARG A C 1
ATOM 1272 O O . ARG A 1 166 ? 15.280 9.137 -40.042 1.00 84.31 166 ARG A O 1
ATOM 1279 N N . LEU A 1 167 ? 13.948 10.106 -38.509 1.00 85.81 167 LEU A N 1
ATOM 1280 C CA . LEU A 1 167 ? 14.273 11.492 -38.860 1.00 85.81 167 LEU A CA 1
ATOM 1281 C C . LEU A 1 167 ? 15.769 11.782 -38.684 1.00 85.81 167 LEU A C 1
ATOM 1283 O O . LEU A 1 167 ? 16.391 12.313 -39.600 1.00 85.81 167 LEU A O 1
ATOM 1287 N N . THR A 1 168 ? 16.358 11.368 -37.560 1.00 85.69 168 THR A N 1
ATOM 1288 C CA . THR A 1 168 ? 17.791 11.567 -37.290 1.00 85.69 168 THR A CA 1
ATOM 1289 C C . THR A 1 168 ? 18.675 10.797 -38.271 1.00 85.69 168 THR A C 1
ATOM 1291 O O . THR A 1 168 ? 19.658 11.339 -38.767 1.00 85.69 168 THR A O 1
ATOM 1294 N N . MET A 1 169 ? 18.311 9.552 -38.596 1.00 82.38 169 MET A N 1
ATOM 1295 C CA . MET A 1 169 ? 19.013 8.740 -39.596 1.00 82.38 169 MET A CA 1
ATOM 1296 C C . MET A 1 169 ? 19.001 9.400 -40.978 1.00 82.38 169 MET A C 1
ATOM 1298 O O . MET A 1 169 ? 20.040 9.454 -41.628 1.00 82.38 169 MET A O 1
ATOM 1302 N N . TYR A 1 170 ? 17.847 9.921 -41.415 1.00 85.44 170 TYR A N 1
ATOM 1303 C CA . TYR A 1 170 ? 17.747 10.648 -42.685 1.00 85.44 170 TYR A CA 1
ATOM 1304 C C . TYR A 1 170 ? 18.572 11.936 -42.673 1.00 85.44 170 TYR A C 1
ATOM 1306 O O . TYR A 1 170 ? 19.248 12.235 -43.650 1.00 85.44 170 TYR A O 1
ATOM 1314 N N . ALA A 1 171 ? 18.574 12.671 -41.559 1.00 86.25 171 ALA A N 1
ATOM 1315 C CA . ALA A 1 171 ? 19.374 13.886 -41.423 1.00 86.25 171 ALA A CA 1
ATOM 1316 C C . ALA A 1 171 ? 20.894 13.623 -41.470 1.00 86.25 171 ALA A C 1
ATOM 1318 O O . ALA A 1 171 ? 21.651 14.532 -41.797 1.00 86.25 171 ALA A O 1
ATOM 1319 N N . ARG A 1 172 ? 21.341 12.399 -41.154 1.00 86.00 172 ARG A N 1
ATOM 1320 C CA . ARG A 1 172 ? 22.755 11.978 -41.184 1.00 86.00 172 ARG A CA 1
ATOM 1321 C C . ARG A 1 172 ? 23.079 11.003 -42.324 1.00 86.00 172 ARG A C 1
ATOM 1323 O O . ARG A 1 172 ? 24.082 10.299 -42.258 1.00 86.00 172 ARG A O 1
ATOM 1330 N N . GLN A 1 173 ? 22.240 10.921 -43.357 1.00 84.38 173 GLN A N 1
ATOM 1331 C CA . GLN A 1 173 ? 22.366 9.888 -44.389 1.00 84.38 173 GLN A CA 1
ATOM 1332 C C . GLN A 1 173 ? 23.717 9.936 -45.127 1.00 84.38 173 GLN A C 1
ATOM 1334 O O . GLN A 1 173 ? 24.341 8.889 -45.297 1.00 84.38 173 GLN A O 1
ATOM 1339 N N . ASP A 1 174 ? 24.207 11.129 -45.471 1.00 88.44 174 ASP A N 1
ATOM 1340 C CA . ASP A 1 174 ? 25.474 11.300 -46.197 1.00 88.44 174 ASP A CA 1
ATOM 1341 C C . ASP A 1 174 ? 26.681 10.771 -45.402 1.00 88.44 174 ASP A C 1
ATOM 1343 O O . ASP A 1 174 ? 27.558 10.100 -45.946 1.00 88.44 174 ASP A O 1
ATOM 1347 N N . GLU A 1 175 ? 26.711 11.016 -44.089 1.00 87.88 175 GLU A N 1
ATOM 1348 C CA . GLU A 1 175 ? 27.756 10.511 -43.191 1.00 87.88 175 GLU A CA 1
ATOM 1349 C C . GLU A 1 175 ? 27.730 8.978 -43.126 1.00 87.88 175 GLU A C 1
ATOM 1351 O O . GLU A 1 175 ? 28.766 8.317 -43.246 1.00 87.88 175 GLU A O 1
ATOM 1356 N N . LEU A 1 176 ? 26.534 8.399 -42.995 1.00 85.56 176 LEU A N 1
ATOM 1357 C CA . LEU A 1 176 ? 26.358 6.950 -42.907 1.00 85.56 176 LEU A CA 1
ATOM 1358 C C . LEU A 1 176 ? 26.744 6.238 -44.202 1.00 85.56 176 LEU A C 1
ATOM 1360 O O . LEU A 1 176 ? 27.287 5.131 -44.150 1.00 85.56 176 LEU A O 1
ATOM 1364 N N . ASP A 1 177 ? 26.488 6.859 -45.351 1.00 84.94 177 ASP A N 1
ATOM 1365 C CA . ASP A 1 177 ? 26.864 6.307 -46.647 1.00 84.94 177 ASP A CA 1
ATOM 1366 C C . ASP A 1 177 ? 28.386 6.352 -46.853 1.00 84.94 177 ASP A C 1
ATOM 1368 O O . ASP A 1 177 ? 28.964 5.350 -47.281 1.00 84.94 177 ASP A O 1
ATOM 1372 N N . ILE A 1 178 ? 29.071 7.422 -46.424 1.00 88.94 178 ILE A N 1
ATOM 1373 C CA . ILE A 1 178 ? 30.546 7.465 -46.401 1.00 88.94 178 ILE A CA 1
ATOM 1374 C C . ILE A 1 178 ? 31.111 6.336 -45.526 1.00 88.94 178 ILE A C 1
ATOM 1376 O O . ILE A 1 178 ? 32.002 5.603 -45.964 1.00 88.94 178 ILE A O 1
ATOM 1380 N N . MET A 1 179 ? 30.576 6.137 -44.314 1.00 88.00 179 MET A N 1
ATOM 1381 C CA . MET A 1 179 ? 31.030 5.066 -43.412 1.00 88.00 179 MET A CA 1
ATOM 1382 C C . MET A 1 179 ? 30.892 3.676 -44.049 1.00 88.00 179 MET A C 1
ATOM 1384 O O . MET A 1 179 ? 31.757 2.815 -43.868 1.00 88.00 179 MET A O 1
ATOM 1388 N N . ARG A 1 180 ? 29.829 3.449 -44.828 1.00 84.06 180 ARG A N 1
ATOM 1389 C CA . ARG A 1 180 ? 29.629 2.188 -45.557 1.00 84.06 180 ARG A CA 1
ATOM 1390 C C . ARG A 1 180 ? 30.608 2.007 -46.703 1.00 84.06 180 ARG A C 1
ATOM 1392 O O . ARG A 1 180 ? 31.116 0.902 -46.871 1.00 84.06 180 ARG A O 1
ATOM 1399 N N . LEU A 1 181 ? 30.892 3.065 -47.462 1.00 88.38 181 LEU A N 1
ATOM 1400 C CA . LEU A 1 181 ? 31.826 3.013 -48.592 1.00 88.38 181 LEU A CA 1
ATOM 1401 C C . LEU A 1 181 ? 33.257 2.672 -48.153 1.00 88.38 181 LEU A C 1
ATOM 1403 O O . LEU A 1 181 ? 33.994 2.037 -48.902 1.00 88.38 181 LEU A O 1
ATOM 1407 N N . VAL A 1 182 ? 33.629 3.024 -46.920 1.00 88.31 182 VAL A N 1
ATOM 1408 C CA . VAL A 1 182 ? 34.924 2.674 -46.310 1.00 88.31 182 VAL A CA 1
ATOM 1409 C C . VAL A 1 182 ? 34.926 1.248 -45.712 1.00 88.31 182 VAL A C 1
ATOM 1411 O O . VAL A 1 182 ? 35.959 0.761 -45.260 1.00 88.31 182 VAL A O 1
ATOM 1414 N N . GLY A 1 183 ? 33.793 0.533 -45.747 1.00 88.69 183 GLY A N 1
ATOM 1415 C CA . GLY A 1 183 ? 33.677 -0.860 -45.298 1.00 88.69 183 GLY A CA 1
ATOM 1416 C C . GLY A 1 183 ? 33.340 -1.035 -43.813 1.00 88.69 183 GLY A C 1
ATOM 1417 O O . GLY A 1 183 ? 33.634 -2.085 -43.240 1.00 88.69 183 GLY A O 1
ATOM 1418 N N . ALA A 1 184 ? 32.735 -0.034 -43.162 1.00 91.00 184 ALA A N 1
ATOM 1419 C CA . ALA A 1 184 ? 32.368 -0.139 -41.750 1.00 91.00 184 ALA A CA 1
ATOM 1420 C C . ALA A 1 184 ? 31.310 -1.231 -41.492 1.00 91.00 184 ALA A C 1
ATOM 1422 O O . ALA A 1 184 ? 30.337 -1.385 -42.232 1.00 91.00 184 ALA A O 1
ATOM 1423 N N . ALA A 1 185 ? 31.464 -1.963 -40.383 1.00 88.56 185 ALA A N 1
ATOM 1424 C CA . ALA A 1 185 ? 30.526 -3.012 -39.993 1.00 88.56 185 ALA A CA 1
ATOM 1425 C C . ALA A 1 185 ? 29.108 -2.447 -39.729 1.00 88.56 185 ALA A C 1
ATOM 1427 O O . ALA A 1 185 ? 28.979 -1.383 -39.117 1.00 88.56 185 ALA A O 1
ATOM 1428 N N . PRO A 1 186 ? 28.019 -3.173 -40.062 1.00 80.75 186 PRO A N 1
ATOM 1429 C CA . PRO A 1 186 ? 26.645 -2.699 -39.847 1.00 80.75 186 PRO A CA 1
ATOM 1430 C C . PRO A 1 186 ? 26.326 -2.322 -38.394 1.00 80.75 186 PRO A C 1
ATOM 1432 O O . PRO A 1 186 ? 25.547 -1.403 -38.150 1.00 80.75 186 PRO A O 1
ATOM 1435 N N . ALA A 1 187 ? 26.943 -3.004 -37.424 1.00 81.69 187 ALA A N 1
ATOM 1436 C CA . ALA A 1 187 ? 26.812 -2.683 -36.004 1.00 81.69 187 ALA A CA 1
ATOM 1437 C C . ALA A 1 187 ? 27.465 -1.340 -35.640 1.00 81.69 187 ALA A C 1
ATOM 1439 O O . ALA A 1 187 ? 26.951 -0.628 -34.785 1.00 81.69 187 ALA A O 1
ATOM 1440 N N . TYR A 1 188 ? 28.553 -0.968 -36.318 1.00 84.69 188 TYR A N 1
ATOM 1441 C CA . TYR A 1 188 ? 29.219 0.320 -36.131 1.00 84.69 188 TYR A CA 1
ATOM 1442 C C . TYR A 1 188 ? 28.382 1.472 -36.705 1.00 84.69 188 TYR A C 1
ATOM 1444 O O . TYR A 1 188 ? 28.2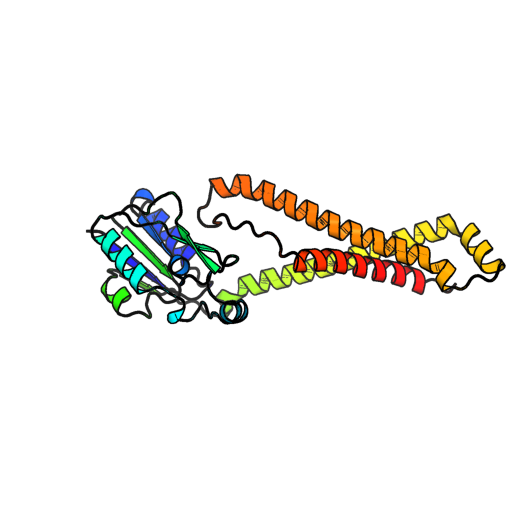70 2.521 -36.085 1.00 84.69 188 TYR A O 1
ATOM 1452 N N . VAL A 1 189 ? 27.706 1.240 -37.836 1.00 84.06 189 VAL A N 1
ATOM 1453 C CA . VAL A 1 189 ? 26.807 2.225 -38.464 1.00 84.06 189 VAL A CA 1
ATOM 1454 C C . VAL A 1 189 ? 25.500 2.389 -37.674 1.00 84.06 189 VAL A C 1
ATOM 1456 O O . VAL A 1 189 ? 25.004 3.498 -37.516 1.00 84.06 189 VAL A O 1
ATOM 1459 N N . LYS A 1 190 ? 24.919 1.293 -37.163 1.00 83.25 190 LYS A N 1
ATOM 1460 C CA . LYS A 1 190 ? 23.621 1.313 -36.458 1.00 83.25 190 LYS A CA 1
ATOM 1461 C C . LYS A 1 190 ? 23.741 1.562 -34.946 1.00 83.25 190 LYS A C 1
ATOM 1463 O O . LYS A 1 190 ? 22.772 1.996 -34.327 1.00 83.25 190 LYS A O 1
ATOM 1468 N N . GLY A 1 191 ? 24.906 1.300 -34.354 1.00 86.50 191 GLY A N 1
ATOM 1469 C CA . GLY A 1 191 ? 25.164 1.384 -32.912 1.00 86.50 191 GLY A CA 1
ATOM 1470 C C . GLY A 1 191 ? 24.846 2.741 -32.271 1.00 86.50 191 GLY A C 1
ATOM 1471 O O . GLY A 1 191 ? 24.133 2.748 -31.265 1.00 86.50 191 GLY A O 1
ATOM 1472 N N . PRO A 1 192 ? 25.280 3.881 -32.848 1.00 88.69 192 PRO A N 1
ATOM 1473 C CA . PRO A 1 192 ? 24.985 5.206 -32.295 1.00 88.69 192 PRO A CA 1
ATOM 1474 C C . PRO A 1 192 ? 23.482 5.470 -32.145 1.00 88.69 192 PRO A C 1
ATOM 1476 O O . PRO A 1 192 ? 23.040 5.997 -31.131 1.00 88.69 192 PRO A O 1
ATOM 1479 N N . PHE A 1 193 ? 22.678 5.014 -33.103 1.00 86.50 193 PHE A N 1
ATOM 1480 C CA . PHE A 1 193 ? 21.227 5.208 -33.109 1.00 86.50 193 PHE A CA 1
ATOM 1481 C C . PHE A 1 193 ? 20.510 4.323 -32.085 1.00 86.50 193 PHE A C 1
ATOM 1483 O O . PHE A 1 193 ? 19.549 4.742 -31.440 1.00 86.50 193 PHE A O 1
ATOM 1490 N N . VAL A 1 194 ? 20.990 3.093 -31.893 1.00 89.12 194 VAL A N 1
ATOM 1491 C CA . VAL A 1 194 ? 20.484 2.232 -30.818 1.00 89.12 194 VAL A CA 1
ATOM 1492 C C . VAL A 1 194 ? 20.767 2.867 -29.456 1.00 89.12 194 VAL A C 1
ATOM 1494 O O . VAL A 1 194 ? 19.871 2.921 -28.611 1.00 89.12 194 VAL A O 1
ATOM 1497 N N . LEU A 1 195 ? 21.980 3.401 -29.279 1.00 92.00 195 LEU A N 1
ATOM 1498 C CA . LEU A 1 195 ? 22.406 4.077 -28.058 1.00 92.00 195 LEU A CA 1
ATOM 1499 C C . LEU A 1 195 ? 21.606 5.364 -27.796 1.00 92.00 195 LEU A C 1
ATOM 1501 O O . LEU A 1 195 ? 21.155 5.564 -26.671 1.00 92.00 195 LEU A O 1
ATOM 1505 N N . GLU A 1 196 ? 21.362 6.195 -28.814 1.00 89.94 196 GLU A N 1
ATOM 1506 C CA . GLU A 1 196 ? 20.509 7.391 -28.710 1.00 89.94 196 GLU A CA 1
ATOM 1507 C C . GLU A 1 196 ? 19.091 7.029 -28.230 1.00 89.94 196 GLU A C 1
ATOM 1509 O O . GLU A 1 196 ? 18.586 7.638 -27.284 1.00 89.94 196 GLU A O 1
ATOM 1514 N N . GLY A 1 197 ? 18.479 5.982 -28.800 1.00 91.06 197 GLY A N 1
ATOM 1515 C CA . GLY A 1 197 ? 17.160 5.506 -28.368 1.00 91.06 197 GLY A CA 1
ATOM 1516 C C . GLY A 1 197 ? 17.145 4.980 -26.929 1.00 91.06 197 GLY A C 1
ATOM 1517 O O . GLY A 1 197 ? 16.229 5.287 -26.164 1.00 91.06 197 GLY A O 1
ATOM 1518 N N . MET A 1 198 ? 18.180 4.234 -26.528 1.00 93.19 198 MET A N 1
ATOM 1519 C CA . MET A 1 198 ? 18.355 3.771 -25.146 1.00 93.19 198 MET A CA 1
ATOM 1520 C C . MET A 1 198 ? 18.496 4.939 -24.165 1.00 93.19 198 MET A C 1
ATOM 1522 O O . MET A 1 198 ? 17.834 4.940 -23.128 1.00 93.19 198 MET A O 1
ATOM 1526 N N . ILE A 1 199 ? 19.318 5.940 -24.497 1.00 94.06 199 ILE A N 1
ATOM 1527 C CA . ILE A 1 199 ? 19.523 7.139 -23.674 1.00 94.06 199 ILE A CA 1
ATOM 1528 C C . ILE A 1 199 ? 18.214 7.918 -23.541 1.00 94.06 199 ILE A C 1
ATOM 1530 O O . ILE A 1 199 ? 17.834 8.276 -22.428 1.00 94.06 199 ILE A O 1
ATOM 1534 N N . GLN A 1 200 ? 17.490 8.136 -24.641 1.00 91.38 200 GLN A N 1
ATOM 1535 C CA . GLN A 1 200 ? 16.205 8.836 -24.620 1.00 91.38 200 GLN A CA 1
ATOM 1536 C C . GLN A 1 200 ? 15.172 8.102 -23.746 1.00 91.38 200 GLN A C 1
ATOM 1538 O O . GLN A 1 200 ? 14.475 8.734 -22.950 1.00 91.38 200 GLN A O 1
ATOM 1543 N N . GLY A 1 201 ? 15.106 6.769 -23.844 1.00 91.69 201 GLY A N 1
ATOM 1544 C CA . GLY A 1 201 ? 14.242 5.940 -22.999 1.00 91.69 201 GLY A CA 1
ATOM 1545 C C . GLY A 1 201 ? 14.631 5.979 -21.516 1.00 91.69 201 GLY A C 1
ATOM 1546 O O . GLY A 1 201 ? 13.770 6.162 -20.653 1.00 91.69 201 GLY A O 1
ATOM 1547 N N . GLY A 1 202 ? 15.927 5.869 -21.215 1.00 93.62 202 GLY A N 1
ATOM 1548 C CA . GLY A 1 202 ? 16.453 5.934 -19.850 1.00 93.62 202 GLY A CA 1
ATOM 1549 C C . GLY A 1 202 ? 16.231 7.299 -19.194 1.00 93.62 202 GLY A C 1
ATOM 1550 O O . GLY A 1 202 ? 15.743 7.366 -18.065 1.00 93.62 202 GLY A O 1
ATOM 1551 N N . LEU A 1 203 ? 16.502 8.393 -19.915 1.00 95.00 203 LEU A N 1
ATOM 1552 C CA . LEU A 1 203 ? 16.217 9.759 -19.459 1.00 95.00 203 LEU A CA 1
ATOM 1553 C C . LEU A 1 203 ? 14.721 9.972 -19.210 1.00 95.00 203 LEU A C 1
ATOM 1555 O O . LEU A 1 203 ? 14.358 10.595 -18.214 1.00 95.00 203 LEU A O 1
ATOM 1559 N N . GLY A 1 204 ? 13.856 9.409 -20.059 1.00 92.38 204 GLY A N 1
ATOM 1560 C CA . GLY A 1 204 ? 12.411 9.400 -19.832 1.00 92.38 204 GLY A CA 1
ATOM 1561 C C . GLY A 1 204 ? 12.028 8.703 -18.523 1.00 92.38 204 GLY A C 1
ATOM 1562 O O . GLY A 1 204 ? 11.222 9.232 -17.759 1.00 92.38 204 GLY A O 1
ATOM 1563 N N . GLY A 1 205 ? 12.653 7.561 -18.218 1.00 92.06 205 GLY A N 1
ATOM 1564 C CA . GLY A 1 205 ? 12.470 6.854 -16.947 1.00 92.06 205 GLY A CA 1
ATOM 1565 C C . GLY A 1 205 ? 12.928 7.668 -15.731 1.00 92.06 205 GLY A C 1
ATOM 1566 O O . GLY A 1 205 ? 12.209 7.746 -14.735 1.00 92.06 205 GLY A O 1
ATOM 1567 N N . VAL A 1 206 ? 14.085 8.332 -15.817 1.00 94.12 206 VAL A N 1
ATOM 1568 C CA . VAL A 1 206 ? 14.585 9.222 -14.751 1.00 94.12 206 VAL A CA 1
ATOM 1569 C C . VAL A 1 206 ? 13.650 10.416 -14.549 1.00 94.12 206 VAL A C 1
ATOM 1571 O O . VAL A 1 206 ? 13.282 10.720 -13.415 1.00 94.12 206 VAL A O 1
ATOM 1574 N N . LEU A 1 207 ? 13.212 11.062 -15.632 1.00 94.81 207 LEU A N 1
ATOM 1575 C CA . LEU A 1 207 ? 12.264 12.173 -15.567 1.00 94.81 207 LEU A CA 1
ATOM 1576 C C . LEU A 1 207 ? 10.934 11.739 -14.937 1.00 94.81 207 LEU A C 1
ATOM 1578 O O . LEU A 1 207 ? 10.397 12.455 -14.095 1.00 94.81 207 LEU A O 1
ATOM 1582 N N . ALA A 1 208 ? 10.431 10.553 -15.290 1.00 90.81 208 ALA A N 1
ATOM 1583 C CA . ALA A 1 208 ? 9.223 9.993 -14.693 1.00 90.81 208 ALA A CA 1
ATOM 1584 C C . ALA A 1 208 ? 9.366 9.803 -13.175 1.00 90.81 208 ALA A C 1
ATOM 1586 O O . ALA A 1 208 ? 8.439 10.133 -12.439 1.00 90.81 208 ALA A O 1
ATOM 1587 N N . LEU A 1 209 ? 10.525 9.340 -12.690 1.00 90.69 209 LEU A N 1
ATOM 1588 C CA . LEU A 1 209 ? 10.797 9.231 -11.252 1.00 90.69 209 LEU A CA 1
ATOM 1589 C C . LEU A 1 209 ? 10.838 10.592 -10.556 1.00 90.69 209 LEU A C 1
ATOM 1591 O O . LEU A 1 209 ? 10.266 10.739 -9.478 1.00 90.69 209 LEU A O 1
ATOM 1595 N N . VAL A 1 210 ? 11.488 11.586 -11.168 1.00 91.06 210 VAL A N 1
ATOM 1596 C CA . VAL A 1 210 ? 11.558 12.951 -10.623 1.00 91.06 210 VAL A CA 1
ATOM 1597 C C . VAL A 1 210 ? 10.163 13.570 -10.537 1.00 91.06 210 VAL A C 1
ATOM 1599 O O . VAL A 1 210 ? 9.806 14.132 -9.503 1.00 91.06 210 VAL A O 1
ATOM 1602 N N . LEU A 1 211 ? 9.353 13.427 -11.591 1.00 90.56 211 LEU A N 1
ATOM 1603 C CA . LEU A 1 211 ? 7.971 13.903 -11.607 1.00 90.56 211 LEU A CA 1
ATOM 1604 C C . LEU A 1 211 ? 7.107 13.163 -10.587 1.00 90.56 211 LEU A C 1
ATOM 1606 O O . LEU A 1 211 ? 6.367 13.808 -9.851 1.00 90.56 211 LEU A O 1
ATOM 1610 N N . LEU A 1 212 ? 7.228 11.836 -10.498 1.00 87.00 212 LEU A N 1
ATOM 1611 C CA . LEU A 1 212 ? 6.513 11.031 -9.509 1.00 87.00 212 LEU A CA 1
ATOM 1612 C C . LEU A 1 212 ? 6.845 11.491 -8.086 1.00 87.00 212 LEU A C 1
ATOM 1614 O O . LEU A 1 212 ? 5.936 11.720 -7.293 1.00 87.00 212 LEU A O 1
ATOM 1618 N N . TRP A 1 213 ? 8.132 11.667 -7.781 1.00 85.06 213 TRP A N 1
ATOM 1619 C CA . TRP A 1 213 ? 8.593 12.151 -6.483 1.00 85.06 213 TRP A CA 1
ATOM 1620 C C . TRP A 1 213 ? 8.077 13.565 -6.182 1.00 85.06 213 TRP A C 1
ATOM 1622 O O . TRP A 1 213 ? 7.544 13.807 -5.099 1.00 85.06 213 TRP A O 1
ATOM 1632 N N . GLY A 1 214 ? 8.176 14.481 -7.150 1.00 85.31 214 GLY A N 1
ATOM 1633 C CA . GLY A 1 214 ? 7.721 15.863 -7.004 1.00 85.31 214 GLY A CA 1
ATOM 1634 C C . GLY A 1 214 ? 6.209 15.973 -6.803 1.00 85.31 214 GLY A C 1
ATOM 1635 O O . GLY A 1 214 ? 5.766 16.647 -5.875 1.00 85.31 214 GLY A O 1
ATOM 1636 N N . ILE A 1 215 ? 5.419 15.268 -7.622 1.00 84.31 215 ILE A N 1
ATOM 1637 C CA . ILE A 1 215 ? 3.954 15.221 -7.512 1.00 84.31 215 ILE A CA 1
ATOM 1638 C C . ILE A 1 215 ? 3.545 14.584 -6.188 1.00 84.31 215 ILE A C 1
ATOM 1640 O O . ILE A 1 215 ? 2.697 15.139 -5.498 1.00 84.31 215 ILE A O 1
ATOM 1644 N N . PHE A 1 216 ? 4.158 13.461 -5.804 1.00 78.75 216 PHE A N 1
ATOM 1645 C CA . PHE A 1 216 ? 3.878 12.817 -4.523 1.00 78.75 216 PHE A CA 1
ATOM 1646 C C . PHE A 1 216 ? 4.122 13.783 -3.363 1.00 78.75 216 PHE A C 1
ATOM 1648 O O . PHE A 1 216 ? 3.263 13.947 -2.498 1.00 78.75 216 PHE A O 1
ATOM 1655 N N . HIS A 1 217 ? 5.260 14.479 -3.367 1.00 76.56 217 HIS A N 1
ATOM 1656 C CA . HIS A 1 217 ? 5.593 15.408 -2.299 1.00 76.56 217 HIS A CA 1
ATOM 1657 C C . HIS A 1 217 ? 4.669 16.636 -2.283 1.00 76.56 217 HIS A C 1
ATOM 1659 O O . HIS A 1 217 ? 4.222 17.031 -1.210 1.00 76.56 217 HIS A O 1
ATOM 1665 N N . ALA A 1 218 ? 4.319 17.198 -3.443 1.00 80.25 218 ALA A N 1
ATOM 1666 C CA . ALA A 1 218 ? 3.366 18.305 -3.546 1.00 80.25 218 ALA A CA 1
ATOM 1667 C C . ALA A 1 218 ? 1.960 17.902 -3.070 1.00 80.25 218 ALA A C 1
ATOM 1669 O O . ALA A 1 218 ? 1.389 18.560 -2.208 1.00 80.25 218 ALA A O 1
ATOM 1670 N N . LEU A 1 219 ? 1.446 16.774 -3.563 1.00 73.62 219 LEU A N 1
ATOM 1671 C CA . LEU A 1 219 ? 0.111 16.272 -3.244 1.00 73.62 219 LEU A CA 1
ATOM 1672 C C . LEU A 1 219 ? -0.002 15.856 -1.769 1.00 73.62 219 LEU A C 1
ATOM 1674 O O . LEU A 1 219 ? -1.016 16.112 -1.124 1.00 73.62 219 LEU A O 1
ATOM 1678 N N . SER A 1 220 ? 1.061 15.265 -1.213 1.00 66.12 220 SER A N 1
ATOM 1679 C CA . SER A 1 220 ? 1.105 14.891 0.204 1.00 66.12 220 SER A CA 1
ATOM 1680 C C . SER A 1 220 ? 1.009 16.099 1.139 1.00 66.12 220 SER A C 1
ATOM 1682 O O . SER A 1 220 ? 0.415 15.973 2.202 1.00 66.12 220 SER A O 1
ATOM 1684 N N . ARG A 1 221 ? 1.517 17.281 0.760 1.00 63.03 221 ARG A N 1
ATOM 1685 C CA . ARG A 1 221 ? 1.441 18.486 1.608 1.00 63.03 221 ARG A CA 1
ATOM 1686 C C . ARG A 1 221 ? 0.001 18.960 1.825 1.00 63.03 221 ARG A C 1
ATOM 1688 O O . ARG A 1 221 ? -0.331 19.314 2.951 1.00 63.03 221 ARG A O 1
ATOM 1695 N N . ASP A 1 222 ? -0.841 18.899 0.792 1.00 58.50 222 ASP A N 1
ATOM 1696 C CA . ASP A 1 222 ? -2.227 19.393 0.844 1.00 58.50 222 ASP A CA 1
ATOM 1697 C C . ASP A 1 222 ? -3.226 18.334 1.360 1.00 58.50 222 ASP A C 1
ATOM 1699 O O . ASP A 1 222 ? -4.170 18.662 2.082 1.00 58.50 222 ASP A O 1
ATOM 1703 N N . LEU A 1 223 ? -3.007 17.045 1.064 1.00 52.75 223 LEU A N 1
ATOM 1704 C CA . LEU A 1 223 ? -3.865 15.945 1.545 1.00 52.75 223 LEU A CA 1
ATOM 1705 C C . LEU A 1 223 ? -3.630 15.566 3.017 1.00 52.75 223 LEU A C 1
ATOM 1707 O O . LEU A 1 223 ? -4.557 15.098 3.680 1.00 52.75 223 LEU A O 1
ATOM 1711 N N . LEU A 1 224 ? -2.432 15.819 3.561 1.00 52.38 224 LEU A N 1
ATOM 1712 C CA . LEU A 1 224 ? -2.124 15.611 4.985 1.00 52.38 224 LEU A CA 1
ATOM 1713 C C . LEU A 1 224 ? -2.853 16.586 5.925 1.00 52.38 224 LEU A C 1
ATOM 1715 O O . LEU A 1 224 ? -2.822 16.381 7.137 1.00 52.38 224 LEU A O 1
ATOM 1719 N N . ALA A 1 225 ? -3.498 17.627 5.392 1.00 50.59 225 ALA A N 1
ATOM 1720 C CA . ALA A 1 225 ? -4.306 18.566 6.168 1.00 50.59 225 ALA A CA 1
ATOM 1721 C C . ALA A 1 225 ? -5.785 18.148 6.297 1.00 50.59 225 ALA A C 1
ATOM 1723 O O . ALA A 1 225 ? -6.505 18.739 7.096 1.00 50.59 225 ALA A O 1
ATOM 1724 N N . THR A 1 226 ? -6.259 17.169 5.511 1.00 44.44 226 THR A N 1
ATOM 1725 C CA . THR A 1 226 ? -7.704 16.897 5.356 1.00 44.44 226 THR A CA 1
ATOM 1726 C C . THR A 1 226 ? -8.136 15.442 5.556 1.00 44.44 226 THR A C 1
ATOM 1728 O O . THR A 1 226 ? -9.338 15.190 5.587 1.00 44.44 226 THR A O 1
ATOM 1731 N N . SER A 1 227 ? -7.230 14.472 5.739 1.00 44.12 227 SER A N 1
ATOM 1732 C CA . SER A 1 227 ? -7.653 13.092 6.034 1.00 44.12 227 SER A CA 1
ATOM 1733 C C . SER A 1 227 ? -6.640 12.282 6.854 1.00 44.12 227 SER A C 1
ATOM 1735 O O . SER A 1 227 ? -5.541 11.991 6.389 1.00 44.12 227 SER A O 1
ATOM 1737 N N . ASP A 1 228 ? -7.060 11.828 8.042 1.00 49.19 228 ASP A N 1
ATOM 1738 C CA . ASP A 1 228 ? -6.344 10.857 8.898 1.00 49.19 228 ASP A CA 1
ATOM 1739 C C . ASP A 1 228 ? -6.191 9.464 8.245 1.00 49.19 228 ASP A C 1
ATOM 1741 O O . ASP A 1 228 ? -5.428 8.620 8.712 1.00 49.19 228 ASP A O 1
ATOM 1745 N N . LEU A 1 229 ? -6.896 9.212 7.135 1.00 40.97 229 LEU A N 1
ATOM 1746 C CA . LEU A 1 229 ? -6.940 7.918 6.447 1.00 40.97 229 LEU A CA 1
ATOM 1747 C C . LEU A 1 229 ? -5.708 7.641 5.562 1.00 40.97 229 LEU A C 1
ATOM 1749 O O . LEU A 1 229 ? -5.362 6.487 5.325 1.00 40.97 229 LEU A O 1
ATOM 1753 N N . LEU A 1 230 ? -5.034 8.689 5.074 1.00 45.44 230 LEU A N 1
ATOM 1754 C CA . LEU A 1 230 ? -3.763 8.603 4.342 1.00 45.44 230 LEU A CA 1
ATOM 1755 C C . LEU A 1 230 ? -2.614 8.960 5.290 1.00 45.44 230 LEU A C 1
ATOM 1757 O O . LEU A 1 230 ? -1.836 9.885 5.057 1.00 45.44 230 LEU A O 1
ATOM 1761 N N . GLY A 1 231 ? -2.530 8.241 6.410 1.00 43.66 231 GLY A N 1
ATOM 1762 C CA . GLY A 1 231 ? -1.462 8.410 7.385 1.00 43.66 231 GLY A CA 1
ATOM 1763 C C . GLY A 1 231 ? -0.094 8.347 6.709 1.00 43.66 231 GLY A C 1
ATOM 1764 O O . GLY A 1 231 ? 0.275 7.291 6.204 1.00 43.66 231 GLY A O 1
ATOM 1765 N N . ARG A 1 232 ? 0.585 9.509 6.677 1.00 49.25 232 ARG A N 1
ATOM 1766 C CA . ARG A 1 232 ? 2.030 9.865 6.647 1.00 49.25 232 ARG A CA 1
ATOM 1767 C C . ARG A 1 232 ? 3.081 8.804 6.282 1.00 49.25 232 ARG A C 1
ATOM 1769 O O . ARG A 1 232 ? 4.247 8.928 6.657 1.00 49.25 232 ARG A O 1
ATOM 1776 N N . THR A 1 233 ? 2.732 7.783 5.523 1.00 46.88 233 THR A N 1
ATOM 1777 C CA . THR A 1 233 ? 3.674 6.842 4.948 1.00 46.88 233 THR A CA 1
ATOM 1778 C C . THR A 1 233 ? 4.275 7.559 3.756 1.00 46.88 233 THR A C 1
ATOM 1780 O O . THR A 1 233 ? 3.656 7.742 2.709 1.00 46.88 233 THR A O 1
ATOM 1783 N N . ALA A 1 234 ? 5.497 8.053 3.937 1.00 47.94 234 ALA A N 1
ATOM 1784 C CA . ALA A 1 234 ? 6.346 8.367 2.809 1.00 47.94 234 ALA A CA 1
ATOM 1785 C C . ALA A 1 234 ? 6.544 7.047 2.055 1.00 47.94 234 ALA A C 1
ATOM 1787 O O . ALA A 1 234 ? 7.433 6.267 2.391 1.00 47.94 234 ALA A O 1
ATOM 1788 N N . ILE A 1 235 ? 5.678 6.757 1.081 1.00 52.97 235 ILE A N 1
ATOM 1789 C CA . ILE A 1 235 ? 5.897 5.683 0.116 1.00 52.97 235 ILE A CA 1
ATOM 1790 C C . ILE A 1 235 ? 7.053 6.166 -0.759 1.00 52.97 235 ILE A C 1
ATOM 1792 O O . ILE A 1 235 ? 6.880 6.675 -1.864 1.00 52.97 235 ILE A O 1
ATOM 1796 N N . VAL A 1 236 ? 8.264 6.077 -0.213 1.00 59.66 236 VAL A N 1
ATOM 1797 C CA . VAL A 1 236 ? 9.481 6.177 -0.996 1.00 59.66 236 VAL A CA 1
ATOM 1798 C C . VAL A 1 236 ? 9.510 4.893 -1.800 1.00 59.66 236 VAL A C 1
ATOM 1800 O O . VAL A 1 236 ? 9.614 3.802 -1.238 1.00 59.66 236 VAL A O 1
ATOM 1803 N N . LEU A 1 237 ? 9.336 5.027 -3.115 1.00 68.19 237 LEU A N 1
ATOM 1804 C CA . LEU A 1 237 ? 9.447 3.912 -4.042 1.00 68.19 237 LEU A CA 1
ATOM 1805 C C . LEU A 1 237 ? 10.741 3.147 -3.710 1.00 68.19 237 LEU A C 1
ATOM 1807 O O . LEU A 1 237 ? 11.807 3.773 -3.700 1.00 68.19 237 LEU A O 1
ATOM 1811 N N . PRO A 1 238 ? 10.685 1.834 -3.415 1.00 79.69 238 PRO A N 1
ATOM 1812 C CA . PRO A 1 238 ? 11.881 1.068 -3.106 1.00 79.69 238 PRO A CA 1
ATOM 1813 C C . PRO A 1 238 ? 12.945 1.280 -4.191 1.00 79.69 238 PRO A C 1
ATOM 1815 O O . PRO A 1 238 ? 12.590 1.282 -5.377 1.00 79.69 238 PRO A O 1
ATOM 1818 N N . PRO A 1 239 ? 14.241 1.404 -3.843 1.00 80.94 239 PRO A N 1
ATOM 1819 C CA . PRO A 1 239 ? 15.296 1.656 -4.828 1.00 80.94 239 PRO A CA 1
ATOM 1820 C C . PRO A 1 239 ? 15.295 0.648 -5.986 1.00 80.94 239 PRO A C 1
ATOM 1822 O O . PRO A 1 239 ? 15.549 1.010 -7.131 1.00 80.94 239 PRO A O 1
ATOM 1825 N N . ALA A 1 240 ? 14.920 -0.604 -5.706 1.00 84.75 240 ALA A N 1
ATOM 1826 C CA . ALA A 1 240 ? 14.751 -1.645 -6.715 1.00 84.75 240 ALA A CA 1
ATOM 1827 C C . ALA A 1 240 ? 13.658 -1.312 -7.749 1.00 84.75 240 ALA A C 1
ATOM 1829 O O . ALA A 1 240 ? 13.862 -1.504 -8.944 1.00 84.75 240 ALA A O 1
ATOM 1830 N N . MET A 1 241 ? 12.512 -0.773 -7.322 1.00 85.62 241 MET A N 1
ATOM 1831 C CA . MET A 1 241 ? 11.427 -0.382 -8.232 1.00 85.62 241 MET A CA 1
ATOM 1832 C C . MET A 1 241 ? 11.805 0.851 -9.054 1.00 85.62 241 MET A C 1
ATOM 1834 O O . MET A 1 241 ? 11.501 0.909 -10.243 1.00 85.62 241 MET A O 1
ATOM 1838 N N . ALA A 1 242 ? 12.522 1.804 -8.452 1.00 87.81 242 ALA A N 1
ATOM 1839 C CA . ALA A 1 242 ? 13.062 2.949 -9.180 1.00 87.81 242 ALA A CA 1
ATOM 1840 C C . ALA A 1 242 ? 14.043 2.500 -10.278 1.00 87.81 242 ALA A C 1
ATOM 1842 O O . ALA A 1 242 ? 13.921 2.918 -11.431 1.00 87.81 242 ALA A O 1
ATOM 1843 N N . ALA A 1 243 ? 14.952 1.574 -9.955 1.00 90.25 243 ALA A N 1
ATOM 1844 C CA . ALA A 1 243 ? 15.863 0.985 -10.933 1.00 90.25 243 ALA A CA 1
ATOM 1845 C C . ALA A 1 243 ? 15.111 0.258 -12.062 1.00 90.25 243 ALA A C 1
ATOM 1847 O O . ALA A 1 243 ? 15.463 0.418 -13.230 1.00 90.25 243 ALA A O 1
ATOM 1848 N N . LEU A 1 244 ? 14.041 -0.481 -11.740 1.00 91.94 244 LEU A N 1
ATOM 1849 C CA . LEU A 1 244 ? 13.200 -1.152 -12.737 1.00 91.94 244 LEU A CA 1
ATOM 1850 C C . LEU A 1 244 ? 12.487 -0.173 -13.678 1.00 91.94 244 LEU A C 1
ATOM 1852 O O . LEU A 1 244 ? 12.361 -0.474 -14.861 1.00 91.94 244 LEU A O 1
ATOM 1856 N N . ILE A 1 245 ? 12.052 0.995 -13.196 1.00 90.88 245 ILE A N 1
ATOM 1857 C CA . ILE A 1 245 ? 11.421 2.020 -14.044 1.00 90.88 245 ILE A CA 1
ATOM 1858 C C . ILE A 1 245 ? 12.422 2.570 -15.063 1.00 90.88 245 ILE A C 1
ATOM 1860 O O . ILE A 1 245 ? 12.107 2.652 -16.250 1.00 90.88 245 ILE A O 1
ATOM 1864 N N . VAL A 1 246 ? 13.641 2.899 -14.624 1.00 93.75 246 VAL A N 1
ATOM 1865 C CA . VAL A 1 246 ? 14.692 3.392 -15.529 1.00 93.75 246 VAL A CA 1
ATOM 1866 C C . VAL A 1 246 ? 15.113 2.301 -16.511 1.00 93.75 246 VAL A C 1
ATOM 1868 O O . VAL A 1 246 ? 15.180 2.554 -17.711 1.00 93.75 246 VAL A O 1
ATOM 1871 N N . ALA A 1 247 ? 15.332 1.074 -16.030 1.00 94.44 247 ALA A N 1
ATOM 1872 C CA . ALA A 1 247 ? 15.666 -0.064 -16.882 1.00 94.44 247 ALA A CA 1
ATOM 1873 C C . ALA A 1 247 ? 14.560 -0.350 -17.910 1.00 94.44 247 ALA A C 1
ATOM 1875 O O . ALA A 1 247 ? 14.852 -0.556 -19.087 1.00 94.44 247 ALA A O 1
ATOM 1876 N N . GLY A 1 248 ? 13.293 -0.296 -17.492 1.00 93.44 248 GLY A N 1
ATOM 1877 C CA . GLY A 1 248 ? 12.133 -0.430 -18.370 1.00 93.44 248 GLY A CA 1
ATOM 1878 C C . GLY A 1 248 ? 12.088 0.661 -19.439 1.00 93.44 248 GLY A C 1
ATOM 1879 O O . GLY A 1 248 ? 11.910 0.349 -20.615 1.00 93.44 248 GLY A O 1
ATOM 1880 N N . GLY A 1 249 ? 12.334 1.920 -19.064 1.00 93.12 249 GLY A N 1
ATOM 1881 C CA . GLY A 1 249 ? 12.455 3.034 -20.008 1.00 93.12 249 GLY A CA 1
ATOM 1882 C C . GLY A 1 249 ? 13.555 2.803 -21.048 1.00 93.12 249 GLY A C 1
ATOM 1883 O O . GLY A 1 249 ? 13.307 2.924 -22.248 1.00 93.12 249 GLY A O 1
ATOM 1884 N N . THR A 1 250 ? 14.745 2.383 -20.612 1.00 94.62 250 THR A N 1
ATOM 1885 C CA . THR A 1 250 ? 15.868 2.043 -21.501 1.00 94.62 250 THR A CA 1
ATOM 1886 C C . THR A 1 250 ? 15.528 0.887 -22.448 1.00 94.62 250 THR A C 1
ATOM 1888 O O . THR A 1 250 ? 15.863 0.950 -23.631 1.00 94.62 250 THR A O 1
ATOM 1891 N N . LEU A 1 251 ? 14.830 -0.150 -21.967 1.00 94.62 251 LEU A N 1
ATOM 1892 C CA . LEU A 1 251 ? 14.385 -1.285 -22.788 1.00 94.62 251 LEU A CA 1
ATOM 1893 C C . LEU A 1 251 ? 13.351 -0.873 -23.842 1.00 94.62 251 LEU A C 1
ATOM 1895 O O . LEU A 1 251 ? 13.430 -1.320 -24.985 1.00 94.62 251 LEU A O 1
ATOM 1899 N N . VAL A 1 252 ? 12.409 0.005 -23.491 1.00 92.94 252 VAL A N 1
ATOM 1900 C CA . VAL A 1 252 ? 11.459 0.588 -24.452 1.00 92.94 252 VAL A CA 1
ATOM 1901 C C . VAL A 1 252 ? 12.197 1.443 -25.489 1.00 92.94 252 VAL A C 1
ATOM 1903 O O . VAL A 1 252 ? 11.908 1.343 -26.682 1.00 92.94 252 VAL A O 1
ATOM 1906 N N . GLY A 1 253 ? 13.200 2.210 -25.049 1.00 92.25 253 GLY A N 1
ATOM 1907 C CA . GLY A 1 253 ? 14.144 2.946 -25.895 1.00 92.25 253 GLY A CA 1
ATOM 1908 C C . GLY A 1 253 ? 14.852 2.064 -26.923 1.00 92.25 253 GLY A C 1
ATOM 1909 O O . GLY A 1 253 ? 14.846 2.355 -28.121 1.00 92.25 253 GLY A O 1
ATOM 1910 N N . LEU A 1 254 ? 15.401 0.943 -26.452 1.00 93.12 254 LEU A N 1
ATOM 1911 C CA . LEU A 1 254 ? 16.047 -0.076 -27.274 1.00 93.12 254 LEU A CA 1
ATOM 1912 C C . LEU A 1 254 ? 15.069 -0.698 -28.281 1.00 93.12 254 LEU A C 1
ATOM 1914 O O . LEU A 1 254 ? 15.375 -0.809 -29.465 1.00 93.12 254 LEU A O 1
ATOM 1918 N N . ALA A 1 255 ? 13.877 -1.092 -27.831 1.00 90.81 255 ALA A N 1
ATOM 1919 C CA . ALA A 1 255 ? 12.869 -1.684 -28.704 1.00 90.81 255 ALA A CA 1
ATOM 1920 C C . ALA A 1 255 ? 12.432 -0.702 -29.806 1.00 90.81 255 ALA A C 1
ATOM 1922 O O . ALA A 1 255 ? 12.370 -1.077 -30.978 1.00 90.81 255 ALA A O 1
ATOM 1923 N N . GLY A 1 256 ? 12.190 0.564 -29.451 1.00 87.44 256 GLY A N 1
ATOM 1924 C CA . GLY A 1 256 ? 11.839 1.625 -30.398 1.00 87.44 256 GLY A CA 1
ATOM 1925 C C . GLY A 1 256 ? 12.908 1.870 -31.462 1.00 87.44 256 GLY A C 1
ATOM 1926 O O . GLY A 1 256 ? 12.582 1.963 -32.650 1.00 87.44 256 GLY A O 1
ATOM 1927 N N . SER A 1 257 ? 14.184 1.922 -31.068 1.00 88.38 257 SER A N 1
ATOM 1928 C CA . SER A 1 257 ? 15.288 2.134 -32.012 1.00 88.38 257 SER A CA 1
ATOM 1929 C C . SER A 1 257 ? 15.508 0.924 -32.927 1.00 88.38 257 SER A C 1
ATOM 1931 O O . SER A 1 257 ? 15.643 1.093 -34.142 1.00 88.38 257 SER A O 1
ATOM 1933 N N . LEU A 1 258 ? 15.435 -0.302 -32.395 1.00 88.00 258 LEU A N 1
ATOM 1934 C CA . LEU A 1 258 ? 15.557 -1.534 -33.182 1.00 88.00 258 LEU A CA 1
ATOM 1935 C C . LEU A 1 258 ? 14.418 -1.707 -34.197 1.00 88.00 258 LEU A C 1
ATOM 1937 O O . LEU A 1 258 ? 14.678 -2.069 -35.347 1.00 88.00 258 LEU A O 1
ATOM 1941 N N . VAL A 1 259 ? 13.169 -1.405 -33.817 1.00 86.06 259 VAL A N 1
ATOM 1942 C CA . VAL A 1 259 ? 12.013 -1.445 -34.737 1.00 86.06 259 VAL A CA 1
ATOM 1943 C C . VAL A 1 259 ? 12.205 -0.481 -35.910 1.00 86.06 259 VAL A C 1
ATOM 1945 O O . VAL A 1 259 ? 11.848 -0.811 -37.045 1.00 86.06 259 VAL A O 1
ATOM 1948 N N . SER A 1 260 ? 12.803 0.686 -35.663 1.00 81.62 260 SER A N 1
ATOM 1949 C CA . SER A 1 260 ? 13.108 1.655 -36.718 1.00 81.62 260 SER A CA 1
ATOM 1950 C C . SER A 1 260 ? 14.174 1.132 -37.686 1.00 81.62 260 SER A C 1
ATOM 1952 O O . SER A 1 260 ? 13.990 1.186 -38.905 1.00 81.62 260 SER A O 1
ATOM 1954 N N . LEU A 1 261 ? 15.246 0.542 -37.144 1.00 79.81 261 LEU A N 1
ATOM 1955 C CA . LEU A 1 261 ? 16.382 0.021 -37.910 1.00 79.81 261 LEU A CA 1
ATOM 1956 C C . LEU A 1 261 ? 16.059 -1.250 -38.709 1.00 79.81 261 LEU A C 1
ATOM 1958 O O . LEU A 1 261 ? 16.647 -1.459 -39.769 1.00 79.81 261 LEU A O 1
ATOM 1962 N N . GLY A 1 262 ? 15.150 -2.102 -38.221 1.00 69.31 262 GLY A N 1
ATOM 1963 C CA . GLY A 1 262 ? 14.780 -3.365 -38.874 1.00 69.31 262 GLY A CA 1
ATOM 1964 C C . GLY A 1 262 ? 13.882 -3.205 -40.106 1.00 69.31 262 GLY A C 1
ATOM 1965 O O . GLY A 1 262 ? 13.856 -4.080 -40.967 1.00 69.31 262 GLY A O 1
ATOM 1966 N N . ARG A 1 263 ? 13.159 -2.082 -40.224 1.00 65.12 263 ARG A N 1
ATOM 1967 C CA . ARG A 1 263 ? 12.312 -1.791 -41.400 1.00 65.12 263 ARG A CA 1
ATOM 1968 C C . ARG A 1 263 ? 13.093 -1.230 -42.584 1.00 65.12 263 ARG A C 1
ATOM 1970 O O . ARG A 1 263 ? 12.582 -1.227 -43.700 1.00 65.12 263 ARG A O 1
ATOM 1977 N N . LEU A 1 264 ? 14.307 -0.752 -42.346 1.00 59.62 264 LEU A N 1
ATOM 1978 C CA . LEU A 1 264 ? 15.211 -0.292 -43.385 1.00 59.62 264 LEU A CA 1
ATOM 1979 C C . LEU A 1 264 ? 16.096 -1.477 -43.776 1.00 59.62 264 LEU A C 1
ATOM 1981 O O . LEU A 1 264 ? 17.031 -1.833 -43.057 1.00 59.62 264 LEU A O 1
ATOM 1985 N N . ARG A 1 265 ? 15.778 -2.106 -44.914 1.00 54.84 265 ARG A N 1
ATOM 1986 C CA . ARG A 1 265 ? 16.742 -2.947 -45.634 1.00 54.84 265 ARG A CA 1
ATOM 1987 C C . ARG A 1 265 ? 17.828 -2.018 -46.182 1.00 54.84 265 ARG A C 1
ATOM 1989 O O . ARG A 1 265 ? 17.720 -1.536 -47.303 1.00 54.84 265 ARG A O 1
ATOM 1996 N N . LEU A 1 266 ? 18.777 -1.695 -45.310 1.00 51.19 266 LEU A N 1
ATOM 1997 C CA . LEU A 1 266 ? 20.103 -1.179 -45.638 1.00 51.19 266 LEU A CA 1
ATOM 1998 C C . LEU A 1 266 ? 21.007 -2.380 -45.876 1.00 51.19 266 LEU A C 1
ATOM 2000 O O . LEU A 1 266 ? 20.972 -3.276 -44.995 1.00 51.19 266 LEU A O 1
#

pLDDT: mean 86.51, std 11.41, range [40.97, 97.56]

Solvent-accessible surface area (backbone atoms only — not comparable to full-atom values): 14420 Å² total; per-residue (Å²): 126,41,47,32,35,35,40,22,27,57,85,64,44,49,50,68,62,51,51,49,57,48,35,68,75,67,41,56,93,39,49,34,81,46,58,50,68,30,33,41,55,70,42,62,87,52,55,76,67,60,56,73,64,62,53,80,91,40,76,85,36,43,36,59,69,59,52,52,49,45,53,51,34,32,47,69,65,35,68,36,82,25,58,35,56,41,80,89,63,33,29,58,44,76,50,94,63,61,43,61,54,34,58,30,35,39,38,36,29,68,57,56,75,76,40,64,74,50,50,74,68,37,76,42,82,44,73,46,85,57,59,68,68,68,35,46,42,62,60,52,50,53,51,50,51,50,52,52,54,49,52,52,52,50,52,51,49,24,51,50,40,18,53,51,50,49,54,54,49,62,79,41,42,71,62,52,51,52,45,47,75,76,65,54,55,70,64,68,72,46,43,62,54,36,48,51,23,22,49,54,18,26,53,50,22,50,50,50,50,53,50,50,52,50,50,49,54,57,51,49,63,63,49,64,77,75,42,86,84,66,64,86,67,81,80,67,72,52,69,67,58,53,51,49,44,26,52,48,23,21,50,44,13,36,51,8,21,48,59,41,56,70,73,52,90,120